Protein AF-A0A7P0TB93-F1 (afdb_monomer)

Organism: Homo sapiens (NCBI:txid9606)

Mean predicted aligned error: 6.97 Å

Secondary structure (DSSP, 8-state):
--S-SEEE-HHHHHHHHHHHHTT-HHHHHHHTTEEEEEEETGGG-GGG-EEEEEE-HHHHHHHHHHHHHTSTTPPP----EEEEEEPPPPTTSTT-PPEEEEEETTS-EEE-S------TT-BT-EEEETTEEEE-SBTTBPPB-HHHHHHHHTTEEEEEEEEEEPPEEEGGGS-GGGSEEEPPPSSPPPSSTT-SS-SS-TTTSPPEEEEE--HHHHHHHHHTGGG-HHHHSS-PPPSSS--HHHHHHHSTT---EEEEEES-TT--EEEEET----S-HHHHHHHHHTSTT-TT--EEE--EEEEEEEEEEESS-----------

Structure (mmCIF, N/CA/C/O backbone):
data_AF-A0A7P0TB93-F1
#
_entry.id   AF-A0A7P0TB93-F1
#
loop_
_atom_site.group_PDB
_atom_site.id
_atom_site.type_symbol
_atom_site.label_atom_id
_atom_site.label_alt_id
_atom_site.label_comp_id
_atom_site.label_asym_id
_atom_site.label_entity_id
_atom_site.label_seq_id
_atom_site.pdbx_PDB_ins_code
_atom_site.Cartn_x
_atom_site.Cartn_y
_atom_site.Cartn_z
_atom_site.occupancy
_atom_site.B_iso_or_equiv
_atom_site.auth_seq_id
_atom_site.auth_comp_id
_atom_site.auth_asym_id
_atom_site.auth_atom_id
_atom_site.pdbx_PDB_model_num
ATOM 1 N N . MET A 1 1 ? -6.676 -0.574 -0.322 1.00 83.31 1 MET A N 1
ATOM 2 C CA . MET A 1 1 ? -5.218 -0.330 -0.214 1.00 83.31 1 MET A CA 1
ATOM 3 C C . MET A 1 1 ? -4.910 1.012 -0.860 1.00 83.31 1 MET A C 1
ATOM 5 O O . MET A 1 1 ? -5.266 1.168 -2.021 1.00 83.31 1 MET A O 1
ATOM 9 N N . SER A 1 2 ? -4.301 1.966 -0.149 1.00 82.00 2 SER A N 1
ATOM 10 C CA . SER A 1 2 ? -4.142 3.353 -0.648 1.00 82.00 2 SER A CA 1
ATOM 11 C C . SER A 1 2 ? -2.749 3.678 -1.201 1.00 82.00 2 SER A C 1
ATOM 13 O O . SER A 1 2 ? -2.592 4.620 -1.972 1.00 82.00 2 SER A O 1
ATOM 15 N N . CYS A 1 3 ? -1.737 2.892 -0.824 1.00 85.50 3 CYS A N 1
ATOM 16 C CA . CYS A 1 3 ? -0.346 3.050 -1.258 1.00 85.50 3 CYS A CA 1
ATOM 17 C C . CYS A 1 3 ? 0.046 1.890 -2.189 1.00 85.50 3 CYS A C 1
ATOM 19 O O . CYS A 1 3 ? -0.681 1.637 -3.145 1.00 85.50 3 CYS A O 1
ATOM 21 N N . ASN A 1 4 ? 1.140 1.170 -1.926 1.00 89.56 4 ASN A N 1
ATOM 22 C CA . ASN A 1 4 ? 1.608 0.058 -2.762 1.00 89.56 4 ASN A CA 1
ATOM 23 C C . ASN A 1 4 ? 0.572 -1.082 -2.850 1.00 89.56 4 ASN A C 1
ATOM 25 O O . ASN A 1 4 ? 0.045 -1.455 -1.797 1.00 89.56 4 ASN A O 1
ATOM 29 N N . PRO A 1 5 ? 0.309 -1.682 -4.028 1.00 93.56 5 PRO A N 1
ATOM 30 C CA . PRO A 1 5 ? -0.588 -2.830 -4.171 1.00 93.56 5 PRO A CA 1
ATOM 31 C C . PRO A 1 5 ? 0.105 -4.134 -3.736 1.00 93.56 5 PRO A C 1
ATOM 33 O O . PRO A 1 5 ? 0.067 -5.133 -4.435 1.00 93.56 5 PRO A O 1
ATOM 36 N N . SER A 1 6 ? 0.778 -4.148 -2.581 1.00 95.69 6 SER A N 1
ATOM 37 C CA . SER A 1 6 ? 1.512 -5.327 -2.115 1.00 95.69 6 SER A CA 1
ATOM 38 C C . SER A 1 6 ? 1.395 -5.531 -0.613 1.00 95.69 6 SER A C 1
ATOM 40 O O . SER A 1 6 ? 1.443 -4.557 0.142 1.00 95.69 6 SER A O 1
ATOM 42 N N . PHE A 1 7 ? 1.434 -6.785 -0.185 1.00 96.31 7 PHE A N 1
ATOM 43 C CA . PHE A 1 7 ? 1.606 -7.183 1.207 1.00 96.31 7 PHE A CA 1
ATOM 44 C C . PHE A 1 7 ? 2.952 -7.878 1.438 1.00 96.31 7 PHE A C 1
ATOM 46 O O . PHE A 1 7 ? 3.614 -8.352 0.511 1.00 96.31 7 PHE A O 1
ATOM 53 N N . GLY A 1 8 ? 3.381 -7.898 2.697 1.00 94.88 8 GLY A N 1
ATOM 54 C CA . GLY A 1 8 ? 4.628 -8.529 3.102 1.00 94.88 8 GLY A CA 1
ATOM 55 C C . GLY A 1 8 ? 5.892 -7.736 2.744 1.00 94.88 8 GLY A C 1
ATOM 56 O O . GLY A 1 8 ? 5.908 -6.503 2.692 1.00 94.88 8 GLY A O 1
ATOM 57 N N . GLY A 1 9 ? 6.992 -8.460 2.572 1.00 93.75 9 GLY A N 1
ATOM 58 C CA . GLY A 1 9 ? 8.366 -7.964 2.549 1.00 93.75 9 GLY A CA 1
ATOM 59 C C . GLY A 1 9 ? 9.187 -8.561 3.695 1.00 93.75 9 GLY A C 1
ATOM 60 O O . GLY A 1 9 ? 8.690 -9.395 4.441 1.00 93.75 9 GLY A O 1
ATOM 61 N N . ILE A 1 10 ? 10.438 -8.119 3.867 1.00 91.69 10 ILE A N 1
ATOM 62 C CA . ILE A 1 10 ? 11.366 -8.708 4.856 1.00 91.69 10 ILE A CA 1
ATOM 63 C C . ILE A 1 10 ? 10.775 -8.732 6.273 1.00 91.69 10 ILE A C 1
ATOM 65 O O . ILE A 1 10 ? 10.567 -9.805 6.819 1.00 91.69 10 ILE A O 1
ATOM 69 N N . GLY A 1 11 ? 10.457 -7.575 6.859 1.00 92.94 11 GLY A N 1
ATOM 70 C CA . GLY A 1 11 ? 9.843 -7.529 8.195 1.00 92.94 11 GLY A CA 1
ATOM 71 C C . GLY A 1 11 ? 8.328 -7.736 8.166 1.00 92.94 11 GLY A C 1
ATOM 72 O O . GLY A 1 11 ? 7.777 -8.490 8.957 1.00 92.94 11 GLY A O 1
ATOM 73 N N . LYS A 1 12 ? 7.645 -7.098 7.208 1.00 93.75 12 LYS A N 1
ATOM 74 C CA . LYS A 1 12 ? 6.178 -7.139 7.106 1.00 93.75 12 LYS A CA 1
ATOM 75 C C . LYS A 1 12 ? 5.633 -8.551 6.874 1.00 93.75 12 LYS A C 1
ATOM 77 O O . LYS A 1 12 ? 4.553 -8.844 7.359 1.00 93.75 12 LYS A O 1
ATOM 82 N N . GLY A 1 13 ? 6.362 -9.409 6.155 1.00 95.31 13 GLY A N 1
ATOM 83 C CA . GLY A 1 13 ? 5.959 -10.799 5.939 1.00 95.31 13 GLY A CA 1
ATOM 84 C C . GLY A 1 13 ? 5.905 -11.595 7.243 1.00 95.31 13 GLY A C 1
ATOM 85 O O . GLY A 1 13 ? 4.955 -12.337 7.447 1.00 95.31 13 GLY A O 1
ATOM 86 N N . HIS A 1 14 ? 6.859 -11.381 8.155 1.00 95.56 14 HIS A N 1
ATOM 87 C CA . HIS A 1 14 ? 6.843 -12.005 9.482 1.00 95.56 14 HIS A CA 1
ATOM 88 C C . HIS A 1 14 ? 5.655 -11.516 10.314 1.00 95.56 14 HIS A C 1
ATOM 90 O O . HIS A 1 14 ? 4.870 -12.335 10.778 1.00 95.56 14 HIS A O 1
ATOM 96 N N . LEU A 1 15 ? 5.454 -10.195 10.397 1.00 96.56 15 LEU A N 1
ATOM 97 C CA . LEU A 1 15 ? 4.325 -9.605 11.131 1.00 96.56 15 LEU A CA 1
ATOM 98 C C . LEU A 1 15 ? 2.971 -10.117 10.632 1.00 96.56 15 LEU A C 1
ATOM 100 O O . LEU A 1 15 ? 2.068 -10.362 11.420 1.00 96.56 15 LEU A O 1
ATOM 104 N N . MET A 1 16 ? 2.817 -10.295 9.320 1.00 96.69 16 MET A N 1
ATOM 105 C CA . MET A 1 16 ? 1.594 -10.870 8.764 1.00 96.69 16 MET A CA 1
ATOM 106 C C . MET A 1 16 ? 1.363 -12.311 9.215 1.00 96.69 16 MET A C 1
ATOM 108 O O . MET A 1 16 ? 0.230 -12.673 9.517 1.00 96.69 16 MET A O 1
ATOM 112 N N . ARG A 1 17 ? 2.419 -13.129 9.283 1.00 95.50 17 ARG A N 1
ATOM 113 C CA . ARG A 1 17 ? 2.311 -14.503 9.788 1.00 95.50 17 ARG A CA 1
ATOM 114 C C . ARG A 1 17 ? 2.019 -14.537 11.284 1.00 95.50 17 ARG A C 1
ATOM 116 O O . ARG A 1 17 ? 1.231 -15.360 11.718 1.00 95.50 17 ARG A O 1
ATOM 123 N N . GLU A 1 18 ? 2.594 -13.631 12.066 1.00 97.56 18 GLU A N 1
ATOM 124 C CA . GLU A 1 18 ? 2.261 -13.497 13.491 1.00 97.56 18 GLU A CA 1
ATOM 125 C C . GLU A 1 18 ? 0.787 -13.121 13.689 1.00 97.56 18 GLU A C 1
ATOM 127 O O . GLU A 1 18 ? 0.101 -13.734 14.500 1.00 97.56 18 GLU A O 1
ATOM 132 N N . VAL A 1 19 ? 0.275 -12.166 12.903 1.00 97.19 19 VAL A N 1
ATOM 133 C CA . VAL A 1 19 ? -1.149 -11.799 12.912 1.00 97.19 19 VAL A CA 1
ATOM 134 C C . VAL A 1 19 ? -2.029 -12.981 12.502 1.00 97.19 19 VAL A C 1
ATOM 136 O O . VAL A 1 19 ? -3.060 -13.201 13.123 1.00 97.19 19 VAL A O 1
ATOM 139 N N . ASP A 1 20 ? -1.624 -13.759 11.499 1.00 97.56 20 ASP A N 1
ATOM 140 C CA . ASP A 1 20 ? -2.342 -14.965 11.066 1.00 97.56 20 ASP A CA 1
ATOM 141 C C . ASP A 1 20 ? -2.369 -16.059 12.140 1.00 97.56 20 ASP A C 1
ATOM 143 O O . ASP A 1 20 ? -3.405 -16.673 12.363 1.00 97.56 20 ASP A O 1
ATOM 147 N N . ALA A 1 21 ? -1.263 -16.257 12.861 1.00 97.56 21 ALA A N 1
ATOM 148 C CA . ALA A 1 21 ? -1.199 -17.195 13.980 1.00 97.56 21 ALA A CA 1
ATOM 149 C C . ALA A 1 21 ? -2.136 -16.802 15.139 1.00 97.56 21 ALA A C 1
ATOM 151 O O . ALA A 1 21 ? -2.534 -17.658 15.924 1.00 97.56 21 ALA A O 1
ATOM 152 N N . LEU A 1 22 ? -2.502 -15.519 15.228 1.00 97.50 22 LEU A N 1
ATOM 153 C CA . LEU A 1 22 ? -3.513 -14.981 16.143 1.00 97.50 22 LEU A CA 1
ATOM 154 C C . LEU A 1 22 ? -4.915 -14.907 15.503 1.00 97.50 22 LEU A C 1
ATOM 156 O O . LEU A 1 22 ? -5.761 -14.154 15.978 1.00 97.50 22 LEU A O 1
ATOM 160 N N . ASP A 1 23 ? -5.148 -15.660 14.422 1.00 95.12 23 ASP A N 1
ATOM 161 C CA . ASP A 1 23 ? -6.399 -15.731 13.649 1.00 95.12 23 ASP A CA 1
ATOM 162 C C . ASP A 1 23 ? -6.818 -14.404 12.977 1.00 95.12 23 ASP A C 1
ATOM 164 O O . ASP A 1 23 ? -7.980 -14.145 12.660 1.00 95.12 23 ASP A O 1
ATOM 168 N N . GLY A 1 24 ? -5.848 -13.529 12.707 1.00 95.75 24 GLY A N 1
ATOM 169 C CA . GLY A 1 24 ? -6.073 -12.291 11.973 1.00 95.75 24 GLY A CA 1
ATOM 170 C C . GLY A 1 24 ? -6.377 -12.514 10.486 1.00 95.75 24 GLY A C 1
ATOM 171 O O . GLY A 1 24 ? -5.920 -13.457 9.847 1.00 95.75 24 GLY A O 1
ATOM 172 N N . LEU A 1 25 ? -7.136 -11.593 9.887 1.00 95.88 25 LEU A N 1
ATOM 173 C CA . LEU A 1 25 ? -7.658 -11.766 8.522 1.00 95.88 25 LEU A CA 1
ATOM 174 C C . LEU A 1 25 ? -6.619 -11.544 7.408 1.00 95.88 25 LEU A C 1
ATOM 176 O O . LEU A 1 25 ? -6.763 -12.078 6.309 1.00 95.88 25 LEU A O 1
ATOM 180 N N . CYS A 1 26 ? -5.594 -10.718 7.639 1.00 95.25 26 CYS A N 1
ATOM 181 C CA . CYS A 1 26 ? -4.809 -10.123 6.549 1.00 95.25 26 CYS A CA 1
ATOM 182 C C . CYS A 1 26 ? -4.094 -11.151 5.655 1.00 95.25 26 CYS A C 1
ATOM 184 O O . CYS A 1 26 ? -4.081 -10.980 4.437 1.00 95.25 26 CYS A O 1
ATOM 186 N N . SER A 1 27 ? -3.542 -12.219 6.231 1.00 97.12 27 SER A N 1
ATOM 187 C CA . SER A 1 27 ? -2.833 -13.271 5.494 1.00 97.12 27 SER A CA 1
ATOM 188 C C . SER A 1 27 ? -3.787 -14.154 4.692 1.00 97.12 27 SER A C 1
ATOM 190 O O . SER A 1 27 ? -3.541 -14.378 3.509 1.00 97.12 27 SER A O 1
ATOM 192 N N . ARG A 1 28 ? -4.927 -14.555 5.274 1.00 95.94 28 ARG A N 1
ATOM 193 C CA . ARG A 1 28 ? -5.978 -15.308 4.564 1.00 95.94 28 ARG A CA 1
ATOM 194 C C . ARG A 1 28 ? -6.504 -14.550 3.347 1.00 95.94 28 ARG A C 1
ATOM 196 O O . ARG A 1 28 ? -6.546 -15.094 2.248 1.00 95.94 28 ARG A O 1
ATOM 203 N N . ILE A 1 29 ? -6.839 -13.270 3.518 1.00 97.00 29 ILE A N 1
ATOM 204 C CA . ILE A 1 29 ? -7.353 -12.442 2.417 1.00 97.00 29 ILE A CA 1
ATOM 205 C C . ILE A 1 29 ? -6.264 -12.159 1.370 1.00 97.00 29 ILE A C 1
ATOM 207 O O . ILE A 1 29 ? -6.547 -12.118 0.170 1.00 97.00 29 ILE A O 1
ATOM 211 N N . CYS A 1 30 ? -5.007 -12.001 1.796 1.00 96.81 30 CYS A N 1
ATOM 212 C CA . CYS A 1 30 ? -3.852 -11.893 0.902 1.00 96.81 30 CYS A CA 1
ATOM 213 C C . CYS A 1 30 ? -3.702 -13.142 0.015 1.00 96.81 30 CYS A C 1
ATOM 215 O O . CYS A 1 30 ? -3.494 -13.017 -1.191 1.00 96.81 30 CYS A O 1
ATOM 217 N N . ASP A 1 31 ? -3.880 -14.338 0.571 1.00 97.12 31 ASP A N 1
ATOM 218 C CA . ASP A 1 31 ? -3.797 -15.602 -0.171 1.00 97.12 31 ASP A CA 1
ATOM 219 C C . ASP A 1 31 ? -4.961 -15.853 -1.131 1.00 97.12 31 ASP A C 1
ATOM 221 O O . ASP A 1 31 ? -4.836 -16.702 -2.008 1.00 97.12 31 ASP A O 1
ATOM 225 N N . GLN A 1 32 ? -6.058 -15.108 -1.000 1.00 96.44 32 GLN A N 1
ATOM 226 C CA . GLN A 1 32 ? -7.203 -15.126 -1.920 1.00 96.44 32 GLN A CA 1
ATOM 227 C C . GLN A 1 32 ? -7.155 -14.005 -2.965 1.00 96.44 32 GLN A C 1
ATOM 229 O O . GLN A 1 32 ? -8.004 -13.956 -3.849 1.00 96.44 32 GLN A O 1
ATOM 234 N N . SER A 1 33 ? -6.221 -13.060 -2.823 1.00 97.38 33 SER A N 1
ATOM 235 C CA . SER A 1 33 ? -6.217 -11.818 -3.607 1.00 97.38 33 SER A CA 1
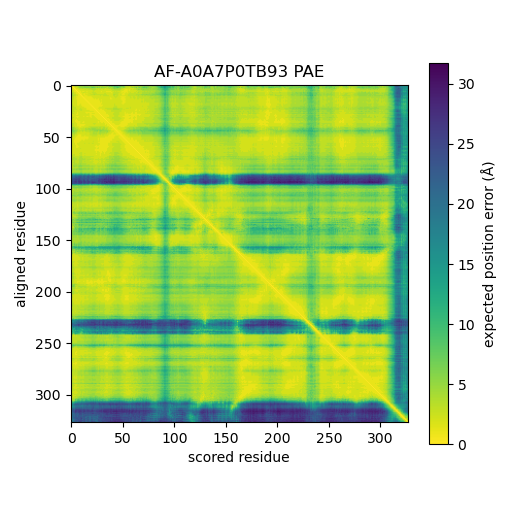ATOM 236 C C . SER A 1 33 ? -4.865 -11.492 -4.242 1.00 97.38 33 SER A C 1
ATOM 238 O O . SER A 1 33 ? -4.725 -10.466 -4.907 1.00 97.38 33 SER A O 1
ATOM 240 N N . GLY A 1 34 ? -3.842 -12.317 -4.011 1.00 97.56 34 GLY A N 1
ATOM 241 C CA . GLY A 1 34 ? -2.502 -12.076 -4.527 1.00 97.56 34 GLY A CA 1
ATOM 242 C C . GLY A 1 34 ? -2.347 -12.478 -5.988 1.00 97.56 34 GLY A C 1
ATOM 243 O O . GLY A 1 34 ? -2.765 -13.548 -6.398 1.00 97.56 34 GLY A O 1
ATOM 244 N N . VAL A 1 35 ? -1.715 -11.623 -6.779 1.00 98.00 35 VAL A N 1
ATOM 245 C CA . VAL A 1 35 ? -1.505 -11.811 -8.223 1.00 98.00 35 VAL A CA 1
ATOM 246 C C . VAL A 1 35 ? -0.046 -12.076 -8.578 1.00 98.00 35 VAL A C 1
ATOM 248 O O . VAL A 1 35 ? 0.261 -12.331 -9.734 1.00 98.00 35 VAL A O 1
ATOM 251 N N . HIS A 1 36 ? 0.866 -12.001 -7.608 1.00 98.31 36 HIS A N 1
ATOM 252 C CA . HIS A 1 36 ? 2.282 -12.339 -7.769 1.00 98.31 36 HIS A CA 1
ATOM 253 C C . HIS A 1 36 ? 2.879 -12.668 -6.405 1.00 98.31 36 HIS A C 1
ATOM 255 O O . HIS A 1 36 ? 2.903 -11.782 -5.553 1.00 98.31 36 HIS A O 1
ATOM 261 N N . TYR A 1 37 ? 3.433 -13.861 -6.201 1.00 98.12 37 TYR A N 1
ATOM 262 C CA . TYR A 1 37 ? 4.053 -14.266 -4.933 1.00 98.12 37 TYR A CA 1
ATOM 263 C C . TYR A 1 37 ? 5.562 -14.458 -5.075 1.00 98.12 37 TYR A C 1
ATOM 265 O O . TYR A 1 37 ? 6.051 -15.021 -6.055 1.00 98.12 37 TYR A O 1
ATOM 273 N N . LYS A 1 38 ? 6.319 -13.998 -4.074 1.00 97.19 38 LYS A N 1
ATOM 274 C CA . LYS A 1 38 ? 7.778 -14.125 -4.050 1.00 97.19 38 LYS A CA 1
ATOM 275 C C . LYS A 1 38 ? 8.325 -14.223 -2.632 1.00 97.19 38 LYS A C 1
ATOM 277 O O . LYS A 1 38 ? 7.951 -13.444 -1.755 1.00 97.19 38 LYS A O 1
ATOM 282 N N . VAL A 1 39 ? 9.305 -15.101 -2.432 1.00 97.12 39 VAL A N 1
ATOM 283 C CA . VAL A 1 39 ? 10.097 -15.150 -1.200 1.00 97.12 39 VAL A CA 1
ATOM 284 C C . VAL A 1 39 ? 11.352 -14.298 -1.364 1.00 97.12 39 VAL A C 1
ATOM 286 O O . VAL A 1 39 ? 12.289 -14.630 -2.095 1.00 97.12 39 VAL A O 1
ATOM 289 N N . LEU A 1 40 ? 11.404 -13.172 -0.660 1.00 96.25 40 LEU A N 1
ATOM 290 C CA . LEU A 1 40 ? 12.601 -12.340 -0.608 1.00 96.25 40 LEU A CA 1
ATOM 291 C C . LEU A 1 40 ? 13.690 -13.024 0.225 1.00 96.25 40 LEU A C 1
ATOM 293 O O . LEU A 1 40 ? 13.395 -13.718 1.193 1.00 96.25 40 LEU A O 1
ATOM 297 N N . ASN A 1 41 ? 14.960 -12.798 -0.131 1.00 96.06 41 ASN A N 1
ATOM 298 C CA . ASN A 1 41 ? 16.122 -13.416 0.524 1.00 96.06 41 ASN A CA 1
ATOM 299 C C . ASN A 1 41 ? 16.105 -14.958 0.538 1.00 96.06 41 ASN A C 1
ATOM 301 O O . ASN A 1 41 ? 16.769 -15.565 1.374 1.00 96.06 41 ASN A O 1
ATOM 305 N N . ARG A 1 42 ? 15.437 -15.603 -0.430 1.00 93.56 42 ARG A N 1
ATOM 306 C CA . ARG A 1 42 ? 15.313 -17.070 -0.507 1.00 93.56 42 ARG A CA 1
ATOM 307 C C . ARG A 1 42 ? 16.645 -17.822 -0.342 1.00 93.56 42 ARG A C 1
ATOM 309 O O . ARG A 1 42 ? 16.709 -18.830 0.349 1.00 93.56 42 ARG A O 1
ATOM 316 N N . ARG A 1 43 ? 17.735 -17.286 -0.906 1.00 94.44 43 ARG A N 1
ATOM 317 C CA . ARG A 1 43 ? 19.089 -17.878 -0.850 1.00 94.44 43 ARG A CA 1
ATOM 318 C C . ARG A 1 43 ? 19.839 -17.681 0.479 1.00 94.44 43 ARG A C 1
ATOM 320 O O . ARG A 1 43 ? 20.922 -18.226 0.624 1.00 94.44 43 ARG A O 1
ATOM 327 N N . LYS A 1 44 ? 19.318 -16.887 1.421 1.00 94.06 44 LYS A N 1
ATOM 328 C CA . LYS A 1 44 ? 20.008 -16.515 2.675 1.00 94.06 44 LYS A CA 1
ATOM 329 C C . LYS A 1 44 ? 19.536 -17.309 3.902 1.00 94.06 44 LYS A C 1
ATOM 331 O O . LYS A 1 44 ? 19.901 -16.973 5.021 1.00 94.06 44 LYS A O 1
ATOM 336 N N . GLY A 1 45 ? 18.746 -18.358 3.677 1.00 93.06 45 GLY A N 1
ATOM 337 C CA . GLY A 1 45 ? 18.216 -19.237 4.717 1.00 93.06 45 GLY A CA 1
ATOM 338 C C . GLY A 1 45 ? 16.852 -18.794 5.278 1.00 93.06 45 GLY A C 1
ATOM 339 O O . GLY A 1 45 ? 16.526 -17.606 5.215 1.00 93.06 45 GLY A O 1
ATOM 340 N N . PRO A 1 46 ? 16.055 -19.732 5.831 1.00 92.06 46 PRO A N 1
ATOM 341 C CA . PRO A 1 46 ? 14.658 -19.491 6.210 1.00 92.06 46 PRO A CA 1
ATOM 342 C C . PRO A 1 46 ? 14.434 -18.377 7.234 1.00 92.06 46 PRO A C 1
ATOM 344 O O . PRO A 1 46 ? 13.441 -17.664 7.148 1.00 92.06 46 PRO A O 1
ATOM 347 N N . ALA A 1 47 ? 15.376 -18.177 8.159 1.00 93.44 47 ALA A N 1
ATOM 348 C CA . ALA A 1 47 ? 15.261 -17.182 9.228 1.00 93.44 47 ALA A CA 1
ATOM 349 C C . ALA A 1 47 ? 15.183 -15.724 8.732 1.00 93.44 47 ALA A C 1
ATOM 351 O O . ALA A 1 47 ? 14.796 -14.836 9.483 1.00 93.44 47 ALA A O 1
ATOM 352 N N . VAL A 1 48 ? 15.573 -15.457 7.482 1.00 94.88 48 VAL A N 1
ATOM 353 C CA . VAL A 1 48 ? 15.554 -14.109 6.886 1.00 94.88 48 VAL A CA 1
ATOM 354 C C . VAL A 1 48 ? 14.651 -14.017 5.657 1.00 94.88 48 VAL A C 1
ATOM 356 O O . VAL A 1 48 ? 14.727 -13.038 4.903 1.00 94.88 48 VAL A O 1
ATOM 359 N N . TRP A 1 49 ? 13.820 -15.036 5.423 1.00 96.00 49 TRP A N 1
ATOM 360 C CA . TRP A 1 49 ? 12.863 -15.046 4.325 1.00 96.00 49 TRP A CA 1
ATOM 361 C C . TRP A 1 49 ? 11.773 -14.005 4.547 1.00 96.00 49 TRP A C 1
ATOM 363 O 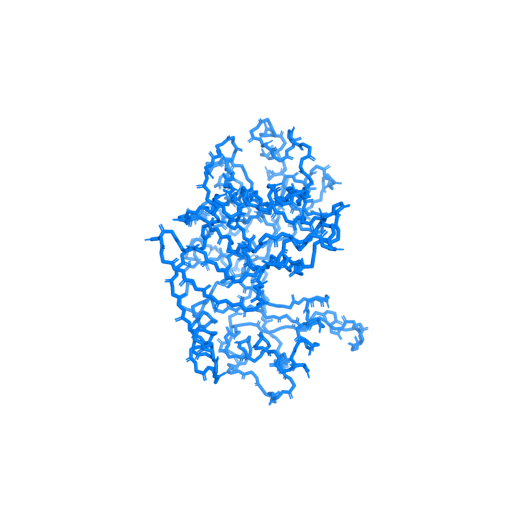O . TRP A 1 49 ? 11.117 -13.976 5.578 1.00 96.00 49 TRP A O 1
ATOM 373 N N . GLY A 1 50 ? 11.548 -13.154 3.550 1.00 96.94 50 GLY A N 1
ATOM 374 C CA . GLY A 1 50 ? 10.437 -12.206 3.566 1.00 96.94 50 GLY A CA 1
ATOM 375 C C . GLY A 1 50 ? 9.379 -12.612 2.561 1.00 96.94 50 GLY A C 1
ATOM 376 O O . GLY A 1 50 ? 9.581 -12.372 1.371 1.00 96.94 50 GLY A O 1
ATOM 377 N N . LEU A 1 51 ? 8.262 -13.186 3.012 1.00 97.38 51 LEU A N 1
ATOM 378 C CA . LEU A 1 51 ? 7.118 -13.434 2.131 1.00 97.38 51 LEU A CA 1
ATOM 379 C C . LEU A 1 51 ? 6.582 -12.104 1.610 1.00 97.38 51 LEU A C 1
ATOM 381 O O . LEU A 1 51 ? 6.398 -11.161 2.383 1.00 97.38 51 LEU A O 1
ATOM 385 N N . ARG A 1 52 ? 6.359 -12.010 0.300 1.00 97.81 52 ARG A N 1
ATOM 386 C CA . ARG A 1 52 ? 5.814 -10.826 -0.359 1.00 97.81 52 ARG A CA 1
ATOM 387 C C . ARG A 1 52 ? 4.831 -11.243 -1.447 1.00 97.81 52 ARG A C 1
ATOM 389 O O . ARG A 1 52 ? 5.152 -12.127 -2.238 1.00 97.81 52 ARG A O 1
ATOM 396 N N . ALA A 1 53 ? 3.705 -10.541 -1.539 1.00 97.88 53 ALA A N 1
ATOM 397 C CA . ALA A 1 53 ? 2.799 -10.664 -2.673 1.00 97.88 53 ALA A CA 1
ATOM 398 C C . ALA A 1 53 ? 2.373 -9.306 -3.233 1.00 97.88 53 ALA A C 1
ATOM 400 O O . ALA A 1 53 ? 2.180 -8.360 -2.468 1.00 97.88 53 ALA A O 1
ATOM 401 N N . GLN A 1 54 ? 2.216 -9.221 -4.556 1.00 98.19 54 GLN A N 1
ATOM 402 C CA . GLN A 1 54 ? 1.363 -8.204 -5.179 1.00 98.19 54 GLN A CA 1
ATOM 403 C C . GLN A 1 54 ? -0.080 -8.626 -5.047 1.00 98.19 54 GLN A C 1
ATOM 405 O O . GLN A 1 54 ? -0.378 -9.804 -5.210 1.00 98.19 54 GLN A O 1
ATOM 410 N N . ILE A 1 55 ? -0.953 -7.670 -4.786 1.00 98.00 55 ILE A N 1
ATOM 411 C CA . ILE A 1 55 ? -2.354 -7.879 -4.469 1.00 98.00 55 ILE A CA 1
ATOM 412 C C . ILE A 1 55 ? -3.218 -7.136 -5.471 1.00 98.00 55 ILE A C 1
ATOM 414 O O . ILE A 1 55 ? -3.017 -5.945 -5.710 1.00 98.00 55 ILE A O 1
ATOM 418 N N . ASP A 1 56 ? -4.232 -7.826 -5.981 1.00 98.00 56 ASP A N 1
ATOM 419 C CA . ASP A 1 56 ? -5.326 -7.179 -6.684 1.00 98.00 56 ASP A CA 1
ATOM 420 C C . ASP A 1 56 ? -6.148 -6.344 -5.696 1.00 98.00 56 ASP A C 1
ATOM 422 O O . ASP A 1 56 ? -6.766 -6.861 -4.757 1.00 98.00 56 ASP A O 1
ATOM 426 N N . ARG A 1 57 ? -6.148 -5.020 -5.890 1.00 95.75 57 ARG A N 1
ATOM 427 C CA . ARG A 1 57 ? -6.821 -4.093 -4.969 1.00 95.75 57 ARG A CA 1
ATOM 428 C C . ARG A 1 57 ? -8.324 -4.343 -4.873 1.00 95.75 57 ARG A C 1
ATOM 430 O O . ARG A 1 57 ? -8.891 -4.140 -3.795 1.00 95.75 57 ARG A O 1
ATOM 437 N N . LYS A 1 58 ? -8.967 -4.707 -5.986 1.00 96.62 58 LYS A N 1
ATOM 438 C CA . LYS A 1 58 ? -10.414 -4.922 -6.064 1.00 96.62 58 LYS A CA 1
ATOM 439 C C . LYS A 1 58 ? -10.766 -6.219 -5.353 1.00 96.62 58 LYS A C 1
ATOM 441 O O . LYS A 1 58 ? -11.621 -6.192 -4.469 1.00 96.62 58 LYS A O 1
ATOM 446 N N . LEU A 1 59 ? -10.049 -7.295 -5.663 1.00 97.06 59 LEU A N 1
ATOM 447 C CA . LEU A 1 59 ? -10.259 -8.603 -5.053 1.00 97.06 59 LEU A CA 1
ATOM 448 C C . LEU A 1 59 ? -10.011 -8.558 -3.541 1.00 97.06 59 LEU A C 1
ATOM 450 O O . LEU A 1 59 ? -10.856 -8.995 -2.765 1.00 97.06 59 LEU A O 1
ATOM 454 N N . TYR A 1 60 ? -8.931 -7.901 -3.101 1.00 97.62 60 TYR A N 1
ATOM 455 C CA . TYR A 1 60 ? -8.649 -7.731 -1.673 1.00 97.62 60 TYR A CA 1
ATOM 456 C C . TYR A 1 60 ? -9.740 -6.942 -0.955 1.00 97.62 60 TYR A C 1
ATOM 458 O O . TYR A 1 60 ? -10.161 -7.323 0.135 1.00 97.62 60 TYR A O 1
ATOM 466 N N . LYS A 1 61 ? -10.216 -5.837 -1.551 1.00 96.50 61 LYS A N 1
ATOM 467 C CA . LYS A 1 61 ? -11.317 -5.050 -0.981 1.00 96.50 61 LYS A CA 1
ATOM 468 C C . LYS A 1 61 ? -12.574 -5.911 -0.844 1.00 96.50 61 LYS A C 1
ATOM 470 O O . LYS A 1 61 ? -13.167 -5.923 0.228 1.00 96.50 61 LYS A O 1
ATOM 475 N N . GLN A 1 62 ? -12.953 -6.625 -1.901 1.00 97.50 62 GLN A N 1
ATOM 476 C CA . GLN A 1 62 ? -14.150 -7.466 -1.925 1.00 97.50 62 GLN A CA 1
ATOM 477 C C . GLN A 1 62 ? -14.079 -8.590 -0.887 1.00 97.50 62 GLN A C 1
ATOM 479 O O . GLN A 1 62 ? -15.003 -8.732 -0.090 1.00 97.50 62 GLN A O 1
ATOM 484 N N . ASN A 1 63 ? -12.973 -9.335 -0.846 1.00 97.50 63 ASN A N 1
ATOM 485 C CA . ASN A 1 63 ? -12.785 -10.442 0.090 1.00 97.50 63 ASN A CA 1
ATOM 486 C C . ASN A 1 63 ? -12.725 -9.954 1.545 1.00 97.50 63 ASN A C 1
ATOM 488 O O . ASN A 1 63 ? -13.394 -10.519 2.403 1.00 97.50 63 ASN A O 1
ATOM 492 N N . MET A 1 64 ? -12.013 -8.854 1.821 1.00 97.50 64 MET A N 1
ATOM 493 C CA . MET A 1 64 ? -11.974 -8.263 3.163 1.00 97.50 64 MET A CA 1
ATOM 494 C C . MET A 1 64 ? -13.359 -7.781 3.615 1.00 97.50 64 MET A C 1
ATOM 496 O O . MET A 1 64 ? -13.761 -8.043 4.742 1.00 97.50 64 MET A O 1
ATOM 500 N N . GLN A 1 65 ? -14.107 -7.090 2.746 1.00 97.50 65 GLN A N 1
ATOM 501 C CA . GLN A 1 65 ? -15.463 -6.636 3.073 1.00 97.50 65 GLN A CA 1
ATOM 502 C C . GLN A 1 65 ? -16.406 -7.814 3.311 1.00 97.50 65 GLN A C 1
ATOM 504 O O . GLN A 1 65 ? -17.180 -7.780 4.262 1.00 97.50 65 GLN A O 1
ATOM 509 N N . LYS A 1 66 ? -16.321 -8.860 2.484 1.00 97.75 66 LYS A N 1
ATOM 510 C CA . LYS A 1 66 ? -17.101 -10.084 2.668 1.00 97.75 66 LYS A CA 1
ATOM 511 C C . LYS A 1 66 ? -16.820 -10.718 4.031 1.00 97.75 66 LYS A C 1
ATOM 513 O O . LYS A 1 66 ? -17.767 -11.074 4.719 1.00 97.75 66 LYS A O 1
ATOM 518 N N . GLU A 1 67 ? -15.557 -10.837 4.424 1.00 96.94 67 GLU A N 1
ATOM 519 C CA . GLU A 1 67 ? -15.177 -11.438 5.707 1.00 96.94 67 GLU A CA 1
ATOM 520 C C . GLU A 1 67 ? -15.687 -10.613 6.897 1.00 96.94 67 GLU A C 1
ATOM 522 O O . GLU A 1 67 ? -16.341 -11.136 7.797 1.00 96.94 67 GLU A O 1
ATOM 527 N N . ILE A 1 68 ? -15.477 -9.293 6.856 1.00 97.06 68 ILE A N 1
ATOM 528 C CA . ILE A 1 68 ? -15.939 -8.363 7.894 1.00 97.06 68 ILE A CA 1
ATOM 529 C C . ILE A 1 68 ? -17.466 -8.423 8.045 1.00 97.06 68 ILE A C 1
ATOM 531 O O . ILE A 1 68 ? -17.967 -8.564 9.154 1.00 97.06 68 ILE A O 1
ATOM 535 N N . LEU A 1 69 ? -18.218 -8.348 6.943 1.00 97.44 69 LEU A N 1
ATOM 536 C CA . LEU A 1 69 ? -19.686 -8.326 6.983 1.00 97.44 69 LEU A CA 1
ATOM 537 C C . LEU A 1 69 ? -20.307 -9.648 7.460 1.00 97.44 69 LEU A C 1
ATOM 539 O O . LEU A 1 69 ? -21.454 -9.646 7.892 1.00 97.44 69 LEU A O 1
ATOM 543 N N . ASN A 1 70 ? -19.570 -10.759 7.380 1.00 97.06 70 ASN A N 1
ATOM 544 C CA . ASN A 1 70 ? -20.018 -12.070 7.854 1.00 97.06 70 ASN A CA 1
ATOM 545 C C . ASN A 1 70 ? -19.416 -12.451 9.219 1.00 97.06 70 ASN A C 1
ATOM 547 O O . ASN A 1 70 ? -19.645 -13.564 9.692 1.00 97.06 70 ASN A O 1
ATOM 551 N N . THR A 1 71 ? -18.651 -11.560 9.860 1.00 97.31 71 THR A N 1
ATOM 552 C CA . THR A 1 71 ? -18.038 -11.838 11.162 1.00 97.31 71 THR A CA 1
ATOM 553 C C . THR A 1 71 ? -19.115 -11.858 12.259 1.00 97.31 71 THR A C 1
ATOM 555 O O . THR A 1 71 ? -19.817 -10.859 12.439 1.00 97.31 71 THR A O 1
ATOM 558 N N . PRO A 1 72 ? -19.265 -12.956 13.027 1.00 97.00 72 PRO A N 1
ATOM 559 C CA . PRO A 1 72 ? -20.249 -13.025 14.103 1.00 97.00 72 PRO A CA 1
ATOM 560 C C . PRO A 1 72 ? -20.051 -11.917 15.142 1.00 97.00 72 PRO A C 1
ATOM 562 O O . PRO A 1 72 ? -18.922 -11.578 15.486 1.00 97.00 72 PRO A O 1
ATOM 565 N N . LEU A 1 73 ? -21.157 -11.387 15.677 1.00 97.19 73 LEU A N 1
ATOM 566 C CA . LEU A 1 73 ? -21.176 -10.313 16.687 1.00 97.19 73 LEU A CA 1
ATOM 567 C C . LEU A 1 73 ? -20.601 -8.962 16.217 1.00 97.19 73 LEU A C 1
ATOM 569 O O . LEU A 1 73 ? -20.507 -8.035 17.020 1.00 97.19 73 LEU A O 1
ATOM 573 N N . LEU A 1 74 ? -20.262 -8.812 14.933 1.00 97.38 74 LEU A N 1
ATOM 574 C CA . LEU A 1 74 ? -19.820 -7.546 14.360 1.00 97.38 74 LEU A CA 1
ATOM 575 C C . LEU A 1 74 ? -20.971 -6.864 13.618 1.00 97.38 74 LEU A C 1
ATOM 577 O O . LEU A 1 74 ? -21.513 -7.397 12.656 1.00 97.38 74 LEU A O 1
ATOM 581 N N . THR A 1 75 ? -21.319 -5.651 14.045 1.00 96.81 75 THR A N 1
ATOM 582 C CA . THR A 1 75 ? -22.222 -4.773 13.290 1.00 96.81 75 THR A CA 1
ATOM 583 C C . THR A 1 75 ? -21.395 -3.726 12.561 1.00 96.81 75 THR A C 1
ATOM 585 O O . THR A 1 75 ? -20.582 -3.036 13.174 1.00 96.81 75 THR A O 1
ATOM 588 N N . VAL A 1 76 ? -21.599 -3.605 11.251 1.00 96.44 76 VAL A N 1
ATOM 589 C CA . VAL A 1 76 ? -20.934 -2.594 10.425 1.00 96.44 76 VAL A CA 1
ATOM 590 C C . VAL A 1 76 ? -21.913 -1.463 10.155 1.00 96.44 76 VAL A C 1
ATOM 592 O O . VAL A 1 76 ? -22.966 -1.681 9.561 1.00 96.44 76 VAL A O 1
ATOM 595 N N . GLN A 1 77 ? -21.541 -0.255 10.566 1.00 94.62 77 GLN A N 1
ATOM 596 C CA . GLN A 1 77 ? -22.295 0.964 10.305 1.00 94.62 77 GLN A CA 1
ATOM 597 C C . GLN A 1 77 ? -21.414 1.943 9.533 1.00 94.62 77 GLN A C 1
ATOM 599 O O . GLN A 1 77 ? -20.297 2.254 9.947 1.00 94.62 77 GLN A O 1
ATOM 604 N N . GLU A 1 78 ? -21.915 2.419 8.397 1.00 94.25 78 GLU A N 1
ATOM 605 C CA . GLU A 1 78 ? -21.277 3.498 7.654 1.00 94.25 78 GLU A CA 1
ATOM 606 C C . GLU A 1 78 ? -21.632 4.837 8.306 1.00 94.25 78 GLU A C 1
ATOM 608 O O . GLU A 1 78 ? -22.803 5.177 8.455 1.00 94.25 78 GLU A O 1
ATOM 613 N N . GLY A 1 79 ? -20.615 5.587 8.724 1.00 91.75 79 GLY A N 1
ATOM 614 C CA . GLY A 1 79 ? -20.787 6.892 9.349 1.00 91.75 79 GLY A CA 1
ATOM 615 C C . GLY A 1 79 ? -19.445 7.521 9.705 1.00 91.75 79 GLY A C 1
ATOM 616 O O . GLY A 1 79 ? -18.513 6.834 10.129 1.00 91.75 79 GLY A O 1
ATOM 617 N N . ALA A 1 80 ? -19.329 8.835 9.519 1.00 92.44 80 ALA A N 1
ATOM 618 C CA . ALA A 1 80 ? -18.151 9.577 9.949 1.00 92.44 80 ALA 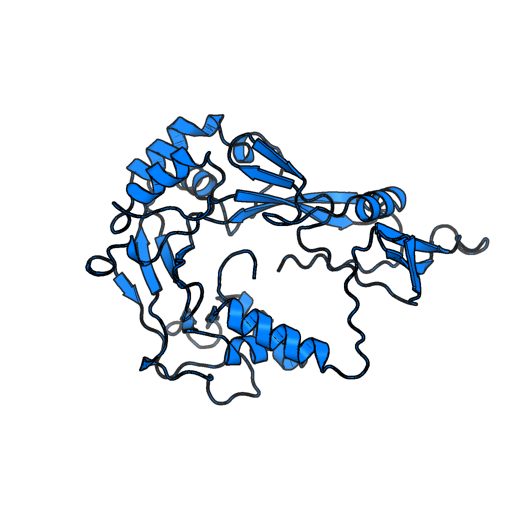A CA 1
ATOM 619 C C . ALA A 1 80 ? -18.286 9.933 11.433 1.00 92.44 80 ALA A C 1
ATOM 621 O O . ALA A 1 80 ? -19.244 10.597 11.820 1.00 92.44 80 ALA A O 1
ATOM 622 N N . VAL A 1 81 ? -17.327 9.498 12.253 1.00 94.19 81 VAL A N 1
ATOM 623 C CA . VAL A 1 81 ? -17.245 9.879 13.669 1.00 94.19 81 VAL A CA 1
ATOM 624 C C . VAL A 1 81 ? -16.679 11.292 13.779 1.00 94.19 81 VAL A C 1
ATOM 626 O O . VAL A 1 81 ? -15.554 11.547 13.334 1.00 94.19 81 VAL A O 1
ATOM 629 N N . GLU A 1 82 ? -17.448 12.184 14.400 1.00 93.00 82 GLU A N 1
ATOM 630 C CA . GLU A 1 82 ? -17.097 13.593 14.583 1.00 93.00 82 GLU A CA 1
ATOM 631 C C . GLU A 1 82 ? -16.747 13.925 16.041 1.00 93.00 82 GLU A C 1
ATOM 633 O O . GLU A 1 82 ? -15.966 14.844 16.264 1.00 93.00 82 GLU A O 1
ATOM 638 N N . ASP A 1 83 ? -17.234 13.165 17.031 1.00 94.62 83 ASP A N 1
ATOM 639 C CA . ASP A 1 83 ? -16.897 13.388 18.446 1.00 94.62 83 ASP A CA 1
ATOM 640 C C . ASP A 1 83 ? -16.912 12.094 19.290 1.00 94.62 83 ASP A C 1
ATOM 642 O O . ASP A 1 83 ? -17.386 11.042 18.852 1.00 94.62 83 ASP A O 1
ATOM 646 N N . LEU A 1 84 ? -16.386 12.172 20.515 1.00 94.25 84 LEU A N 1
ATOM 647 C CA . LEU A 1 84 ? -16.474 11.140 21.546 1.00 94.25 84 LEU A CA 1
ATOM 648 C C . LEU A 1 84 ? -17.503 11.541 22.602 1.00 94.25 84 LEU A C 1
ATOM 650 O O . LEU A 1 84 ? -17.529 12.682 23.056 1.00 94.25 84 LEU A O 1
ATOM 654 N N . ILE A 1 85 ? -18.292 10.574 23.065 1.00 93.94 85 ILE A N 1
ATOM 655 C CA . ILE A 1 85 ? -19.134 10.761 24.246 1.00 93.94 85 ILE A CA 1
ATOM 656 C C . ILE A 1 85 ? -18.270 10.462 25.466 1.00 93.94 85 ILE A C 1
ATOM 658 O O . ILE A 1 85 ? -17.689 9.379 25.578 1.00 93.94 85 ILE A O 1
ATOM 662 N N . LEU A 1 86 ? -18.157 11.437 26.362 1.00 90.69 86 LEU A N 1
ATOM 663 C CA . LEU A 1 86 ? -17.294 11.376 27.534 1.00 90.69 86 LEU A CA 1
ATOM 664 C C . LEU A 1 86 ? -18.120 11.636 28.790 1.00 90.69 86 LEU A C 1
ATOM 666 O O . LEU A 1 86 ? -18.921 12.568 28.820 1.00 90.69 86 LEU A O 1
ATOM 670 N N . THR A 1 87 ? -17.917 10.834 29.829 1.00 83.31 87 THR A N 1
ATOM 671 C CA . THR A 1 87 ? -18.483 11.108 31.151 1.00 83.31 87 THR A CA 1
ATOM 672 C C . THR A 1 87 ? -17.603 12.096 31.902 1.00 83.31 87 THR A C 1
ATOM 674 O O . THR A 1 87 ? -16.380 12.126 31.714 1.00 83.31 87 THR A O 1
ATOM 677 N N . GLU A 1 88 ? -18.220 12.874 32.789 1.00 72.25 88 GLU A N 1
ATOM 678 C CA . GLU A 1 88 ? -17.474 13.742 33.694 1.00 72.25 88 GLU A CA 1
ATOM 679 C C . GLU A 1 88 ? -16.550 12.913 34.609 1.00 72.25 88 GLU A C 1
ATOM 681 O O . GLU A 1 88 ? -16.879 11.766 34.937 1.00 72.25 88 GLU A O 1
ATOM 686 N N . PRO A 1 89 ? -15.372 13.446 34.985 1.00 69.38 89 PRO A N 1
ATOM 687 C CA . PRO A 1 89 ? -14.484 12.792 35.940 1.00 69.38 89 PRO A CA 1
ATOM 688 C C . PRO A 1 89 ? -15.188 12.621 37.288 1.00 69.38 89 PRO A C 1
ATOM 690 O O . PRO A 1 89 ? -15.849 13.547 37.758 1.00 69.38 89 PRO A O 1
ATOM 693 N N . GLU A 1 90 ? -15.019 11.471 37.941 1.00 64.81 90 GLU A N 1
ATOM 694 C CA . GLU A 1 90 ? -15.570 11.298 39.285 1.00 64.81 90 GLU A CA 1
ATOM 695 C C . GLU A 1 90 ? -14.913 12.273 40.281 1.00 64.81 90 GLU A C 1
ATOM 697 O O . GLU A 1 90 ? -13.692 12.462 40.227 1.00 64.81 90 GLU A O 1
ATOM 702 N N . PRO A 1 91 ? -15.677 12.843 41.236 1.00 61.50 91 PRO A N 1
ATOM 703 C CA . PRO A 1 91 ? -15.145 13.754 42.255 1.00 61.50 91 PRO A CA 1
ATOM 704 C C . PRO A 1 91 ? -13.988 13.158 43.071 1.00 61.50 91 PRO A C 1
ATOM 706 O O . PRO A 1 91 ? -13.104 13.886 43.520 1.00 61.50 91 PRO A O 1
ATOM 709 N N . GLU A 1 92 ? -13.982 11.833 43.240 1.00 64.69 92 GLU A N 1
ATOM 710 C CA . GLU A 1 92 ? -12.985 11.085 44.013 1.00 64.69 92 GLU A CA 1
ATOM 711 C C . GLU A 1 92 ? -11.770 10.642 43.172 1.00 64.69 92 GLU A C 1
ATOM 713 O O . GLU A 1 92 ? -10.707 10.348 43.720 1.00 64.69 92 GLU A O 1
ATOM 718 N N . HIS A 1 93 ? -11.881 10.667 41.837 1.00 56.34 93 HIS A N 1
ATOM 719 C CA . HIS A 1 93 ? -10.823 10.291 40.897 1.00 56.34 93 HIS A CA 1
ATOM 720 C C . HIS A 1 93 ? -10.457 11.473 39.996 1.00 56.34 93 HIS A C 1
ATOM 722 O O . HIS A 1 93 ? -10.925 11.614 38.863 1.00 56.34 93 HIS A O 1
ATOM 728 N N . THR A 1 94 ? -9.554 12.320 40.488 1.00 53.97 94 THR A N 1
ATOM 729 C CA . THR A 1 94 ? -9.048 13.465 39.729 1.00 53.97 94 THR A CA 1
ATOM 730 C C . THR A 1 94 ? -8.397 13.021 38.407 1.00 53.97 94 THR A C 1
ATOM 732 O O . THR A 1 94 ? -7.340 12.393 38.373 1.00 53.97 94 THR A O 1
ATOM 735 N N . GLY A 1 95 ? -9.029 13.387 37.285 1.00 56.84 95 GLY A N 1
ATOM 736 C CA . GLY A 1 95 ? -8.345 13.536 35.996 1.00 56.84 95 GLY A CA 1
ATOM 737 C C . GLY A 1 95 ? -8.591 12.490 34.907 1.00 56.84 95 GLY A C 1
ATOM 738 O O . GLY A 1 95 ? -7.773 12.423 33.989 1.00 56.84 95 GLY A O 1
ATOM 739 N N . LYS A 1 96 ? -9.669 11.692 34.944 1.00 67.25 96 LYS A N 1
ATOM 740 C CA . LYS A 1 96 ? -9.987 10.773 33.831 1.00 67.25 96 LYS A CA 1
ATOM 741 C C . LYS A 1 96 ? -11.455 10.847 33.417 1.00 67.25 96 LYS A C 1
ATOM 743 O O . LYS A 1 96 ? -12.321 10.361 34.133 1.00 67.25 96 LYS A O 1
ATOM 748 N N . CYS A 1 97 ? -11.724 11.403 32.237 1.00 75.94 97 CYS A N 1
ATOM 749 C CA . CYS A 1 97 ? -13.012 11.211 31.570 1.00 75.94 97 CYS A CA 1
ATOM 750 C C . CYS A 1 97 ? -13.089 9.768 31.050 1.00 75.94 97 CYS A C 1
ATOM 752 O O . CYS A 1 97 ? -12.115 9.268 30.476 1.00 75.94 97 CYS A O 1
ATOM 754 N N . ARG A 1 98 ? -14.235 9.102 31.218 1.00 85.44 98 ARG A N 1
ATOM 755 C CA . ARG A 1 98 ? -14.480 7.773 30.638 1.00 85.44 98 ARG A CA 1
ATOM 756 C C . ARG A 1 98 ? -15.203 7.936 29.305 1.00 85.44 98 ARG A C 1
ATOM 758 O O . ARG A 1 98 ? -16.135 8.726 29.206 1.00 85.44 98 ARG A O 1
ATOM 765 N N . VAL A 1 99 ? -14.793 7.184 28.285 1.00 90.75 99 VAL A N 1
ATOM 766 C CA . VAL A 1 99 ? -15.537 7.122 27.019 1.00 90.75 99 VAL A CA 1
ATOM 767 C C . VAL A 1 99 ? -16.795 6.272 27.191 1.00 90.75 99 VAL A C 1
ATOM 769 O O . VAL A 1 99 ? -16.747 5.210 27.808 1.00 90.75 99 VAL A O 1
ATOM 772 N N . SER A 1 100 ? -17.915 6.745 26.656 1.00 92.75 100 SER A N 1
ATOM 773 C CA . SER A 1 100 ? -19.200 6.036 26.659 1.00 92.75 100 SER A CA 1
ATOM 774 C C . SER A 1 100 ? -19.798 5.865 25.261 1.00 92.75 100 SER A C 1
ATOM 776 O O . SER A 1 100 ? -20.882 5.299 25.117 1.00 92.75 100 SER A O 1
ATOM 778 N N . GLY A 1 101 ? -19.101 6.317 24.216 1.00 95.19 101 GLY A N 1
ATOM 779 C CA . GLY A 1 101 ? -19.527 6.149 22.832 1.00 95.19 101 GLY A CA 1
ATOM 780 C C . GLY A 1 101 ? -18.904 7.158 21.877 1.00 95.19 101 GLY A C 1
ATOM 781 O O . GLY A 1 101 ? -17.908 7.815 22.193 1.00 95.19 101 GLY A O 1
ATOM 782 N N . VAL A 1 102 ? -19.521 7.285 20.707 1.00 97.12 102 VAL A N 1
ATOM 783 C CA . VAL A 1 102 ? -19.144 8.219 19.642 1.00 97.12 102 VAL A CA 1
ATOM 784 C C . VAL A 1 102 ? -20.361 8.985 19.127 1.00 97.12 102 VAL A C 1
ATOM 786 O O . VAL A 1 102 ? -21.488 8.488 19.183 1.00 97.12 102 VAL A O 1
ATOM 789 N N . VAL A 1 103 ? -20.118 10.187 18.610 1.00 96.50 103 VAL A N 1
ATOM 790 C CA . VAL A 1 103 ? -21.105 11.011 17.902 1.00 96.50 103 VAL A CA 1
ATOM 791 C C . VAL A 1 103 ? -20.746 11.019 16.421 1.00 96.50 103 VAL A C 1
ATOM 793 O O . VAL A 1 103 ? -19.589 11.260 16.057 1.00 96.50 103 VAL A O 1
ATOM 796 N N . LEU A 1 104 ? -21.723 10.731 15.568 1.00 95.50 104 LEU A N 1
ATOM 797 C CA . LEU A 1 104 ? -21.567 10.764 14.120 1.00 95.50 104 LEU A CA 1
ATOM 798 C C . LEU A 1 104 ? -21.834 12.169 13.566 1.00 95.50 104 LEU A C 1
ATOM 800 O O . LEU A 1 104 ? -22.444 13.015 14.217 1.00 95.50 104 LEU A O 1
ATOM 804 N N . VAL A 1 105 ? -21.389 12.416 12.335 1.00 92.69 105 VAL A N 1
ATOM 805 C CA . VAL A 1 105 ? -21.551 13.710 11.649 1.00 92.69 105 VAL A CA 1
ATOM 806 C C . VAL A 1 105 ? -23.017 14.117 11.443 1.00 92.69 105 VAL A C 1
ATOM 808 O O . VAL A 1 105 ? -23.316 15.304 11.356 1.00 92.69 105 VAL A O 1
ATOM 811 N N . ASP A 1 106 ? -23.938 13.152 11.388 1.00 93.94 106 ASP A N 1
ATOM 812 C CA . ASP A 1 106 ? -25.384 13.392 11.291 1.00 93.94 106 ASP A CA 1
ATOM 813 C C . ASP A 1 106 ? -26.043 13.706 12.650 1.00 93.94 106 ASP A C 1
ATOM 815 O O . ASP A 1 106 ? -27.251 13.929 12.718 1.00 93.94 106 ASP A O 1
ATOM 819 N N . GLY A 1 107 ? -25.255 13.738 13.730 1.00 94.38 107 GLY A N 1
ATOM 820 C CA . GLY A 1 107 ? -25.705 13.983 15.098 1.00 94.38 107 GLY A CA 1
ATOM 821 C C . GLY A 1 107 ? -26.189 12.736 15.840 1.00 94.38 107 GLY A C 1
ATOM 822 O O . GLY A 1 107 ? -26.495 12.829 17.029 1.00 94.38 107 GLY A O 1
ATOM 823 N N . SER A 1 108 ? -26.250 11.572 15.185 1.00 96.56 108 SER A N 1
ATOM 824 C CA . SER A 1 108 ? -26.600 10.316 15.852 1.00 96.56 108 SER A CA 1
ATOM 825 C C . SER A 1 108 ? -25.484 9.840 16.789 1.00 96.56 108 SER A C 1
ATOM 827 O O . SER A 1 108 ? -24.308 10.182 16.633 1.00 96.56 108 SER A O 1
ATOM 829 N N . THR A 1 109 ? -25.855 9.049 17.796 1.00 97.12 109 THR A N 1
ATOM 830 C CA . THR A 1 109 ? -24.931 8.533 18.811 1.00 97.12 109 THR A CA 1
ATOM 831 C C . THR A 1 109 ? -24.855 7.014 18.773 1.00 97.12 109 THR A C 1
ATOM 833 O O . THR A 1 109 ? -25.855 6.323 18.580 1.00 97.12 109 THR A O 1
ATOM 836 N N . VAL A 1 110 ? -23.652 6.484 18.996 1.00 96.75 110 VAL A N 1
ATOM 837 C CA . VAL A 1 110 ? -23.412 5.047 19.162 1.00 96.75 110 VAL A CA 1
ATOM 838 C C . VAL A 1 110 ? -22.702 4.837 20.492 1.00 96.75 110 VAL A C 1
ATOM 840 O O . VAL A 1 110 ? -21.570 5.286 20.677 1.00 96.75 110 VAL A O 1
ATOM 843 N N . TYR A 1 111 ? -23.375 4.173 21.430 1.00 96.25 111 TYR A N 1
ATOM 844 C CA . TYR A 1 111 ? -22.844 3.921 22.768 1.00 96.25 111 TYR A CA 1
ATOM 845 C C . TYR A 1 111 ? -21.926 2.700 22.785 1.00 96.25 111 TYR A C 1
ATOM 847 O O . TYR A 1 111 ? -22.211 1.684 22.154 1.00 96.25 111 TYR A O 1
ATOM 855 N N . ALA A 1 112 ? -20.827 2.802 23.527 1.00 94.44 112 ALA A N 1
ATOM 856 C CA . ALA A 1 112 ? -19.865 1.722 23.696 1.00 94.44 112 ALA A CA 1
ATOM 857 C C . ALA A 1 112 ? -19.081 1.892 25.001 1.00 94.44 112 ALA A C 1
ATOM 859 O O . ALA A 1 112 ? -18.746 3.005 25.402 1.00 94.44 112 ALA A O 1
ATOM 860 N N . GLU A 1 113 ? -18.718 0.779 25.635 1.00 91.44 113 GLU A N 1
ATOM 861 C CA . GLU A 1 113 ? -17.860 0.790 26.829 1.00 91.44 113 GLU A CA 1
ATOM 862 C C . GLU A 1 113 ? -16.383 1.033 26.497 1.00 91.44 113 GLU A C 1
ATOM 864 O O . GLU A 1 113 ? -15.578 1.346 27.374 1.00 91.44 113 GLU A O 1
ATOM 869 N N . SER A 1 114 ? -16.002 0.837 25.235 1.00 92.31 114 SER A N 1
ATOM 870 C CA . SER A 1 114 ? -14.641 0.988 24.733 1.00 92.31 114 SER A CA 1
ATOM 871 C C . SER A 1 114 ? -14.666 1.415 23.271 1.00 92.31 114 SER A C 1
ATOM 873 O O . SER A 1 114 ? -15.485 0.938 22.489 1.00 92.31 114 SER A O 1
ATOM 875 N N . VAL A 1 115 ? -13.743 2.303 22.896 1.00 93.94 115 VAL A N 1
ATOM 876 C CA . VAL A 1 115 ? -13.619 2.837 21.534 1.00 93.94 115 VAL A CA 1
ATOM 877 C C . VAL A 1 115 ? -12.185 2.647 21.048 1.00 93.94 115 VAL A C 1
ATOM 879 O O . VAL A 1 115 ? -11.240 3.113 21.685 1.00 93.94 115 VAL A O 1
ATOM 882 N N . ILE A 1 116 ? -12.021 1.987 19.899 1.00 93.94 116 ILE A N 1
ATOM 883 C CA . ILE A 1 116 ? -10.726 1.813 19.230 1.00 93.94 116 ILE A CA 1
ATOM 884 C C . ILE A 1 116 ? -10.666 2.761 18.031 1.00 93.94 116 ILE A C 1
ATOM 886 O O . ILE A 1 116 ? -11.401 2.604 17.059 1.00 93.94 116 ILE A O 1
ATOM 890 N N . LEU A 1 117 ? -9.762 3.740 18.077 1.00 91.75 117 LEU A N 1
ATOM 891 C CA . LEU A 1 117 ? -9.587 4.712 16.997 1.00 91.75 117 LEU A CA 1
ATOM 892 C C . LEU A 1 117 ? -8.585 4.204 15.955 1.00 91.75 117 LEU A C 1
ATOM 894 O O . LEU A 1 117 ? -7.395 4.116 16.239 1.00 91.75 117 LEU A O 1
ATOM 898 N N . THR A 1 118 ? -9.058 3.942 14.734 1.00 91.94 118 THR A N 1
ATOM 899 C CA . THR A 1 118 ? -8.251 3.494 13.578 1.00 91.94 118 THR A CA 1
ATOM 900 C C . THR A 1 118 ? -8.385 4.455 12.388 1.00 91.94 118 THR A C 1
ATOM 902 O O . THR A 1 118 ? -8.562 4.062 11.239 1.00 91.94 118 THR A O 1
ATOM 905 N N . THR A 1 119 ? -8.274 5.759 12.658 1.00 88.50 119 THR A N 1
ATOM 906 C CA . THR A 1 119 ? -8.564 6.857 11.708 1.00 88.50 119 THR A CA 1
ATOM 907 C C . THR A 1 119 ? -7.638 6.926 10.488 1.00 88.50 119 THR A C 1
ATOM 909 O O . THR A 1 119 ? -7.872 7.727 9.582 1.00 88.50 119 THR A O 1
ATOM 912 N N . GLY A 1 120 ? -6.578 6.114 10.440 1.00 87.31 120 GLY A N 1
ATOM 913 C CA . GLY A 1 120 ? -5.640 6.046 9.325 1.00 87.31 120 GLY A CA 1
ATOM 914 C C . GLY A 1 120 ? -5.082 7.422 8.957 1.00 87.31 120 GLY A C 1
ATOM 915 O O . GLY A 1 120 ? -4.427 8.082 9.760 1.00 87.31 120 GLY A O 1
ATOM 916 N N . THR A 1 121 ? -5.336 7.856 7.722 1.00 83.81 121 THR A N 1
ATOM 917 C CA . THR A 1 121 ? -4.859 9.140 7.192 1.00 83.81 121 THR A CA 1
ATOM 918 C C . THR A 1 121 ? -5.886 10.277 7.276 1.00 83.81 121 THR A C 1
ATOM 920 O O . THR A 1 121 ? -5.629 11.362 6.766 1.00 83.81 121 THR A O 1
ATOM 923 N N . PHE A 1 122 ? -7.041 10.061 7.912 1.00 86.62 122 PHE A N 1
ATOM 924 C CA . PHE A 1 122 ? -8.178 10.987 7.846 1.00 86.62 122 PHE A CA 1
ATOM 925 C C . PHE A 1 122 ? -8.151 12.093 8.903 1.00 86.62 122 PHE A C 1
ATOM 927 O O . PHE A 1 122 ? -8.638 13.191 8.640 1.00 86.62 122 PHE A O 1
ATOM 934 N N . LEU A 1 123 ? -7.570 11.844 10.081 1.00 87.31 123 LEU A N 1
ATOM 935 C CA . LEU A 1 123 ? -7.578 12.790 11.202 1.00 87.31 123 LEU A CA 1
ATOM 936 C C . LEU A 1 123 ? -6.808 14.081 10.857 1.00 87.31 123 LEU A C 1
ATOM 938 O O . LEU A 1 123 ? -5.572 14.094 10.853 1.00 87.31 123 LEU A O 1
ATOM 942 N N . ARG A 1 124 ? -7.546 15.161 10.549 1.00 83.81 124 ARG A N 1
ATOM 943 C CA . ARG A 1 124 ? -7.043 16.418 9.954 1.00 83.81 124 ARG A CA 1
ATOM 944 C C . ARG A 1 124 ? -6.052 16.169 8.812 1.00 83.81 124 ARG A C 1
ATOM 946 O O . ARG A 1 124 ? -5.001 16.812 8.743 1.00 83.81 124 ARG A O 1
ATOM 953 N N . GLY A 1 125 ? -6.377 15.194 7.965 1.00 84.81 125 GLY A N 1
ATOM 954 C CA . GLY A 1 125 ? -5.573 14.842 6.804 1.00 84.81 125 GLY A CA 1
ATOM 955 C C . GLY A 1 125 ? -5.447 16.017 5.837 1.00 84.81 125 GLY A C 1
ATOM 956 O O . GLY A 1 125 ? -6.412 16.746 5.599 1.00 84.81 125 GLY A O 1
ATOM 957 N N . MET A 1 126 ? -4.253 16.193 5.277 1.00 85.31 126 MET A N 1
ATOM 958 C CA . MET A 1 126 ? -4.007 17.123 4.175 1.00 85.31 126 MET A CA 1
ATOM 959 C C . MET A 1 126 ? -3.278 16.394 3.051 1.00 85.31 126 MET A C 1
ATOM 961 O O . MET A 1 126 ? -2.341 15.638 3.306 1.00 85.31 126 MET A O 1
ATOM 965 N N . ILE A 1 127 ? -3.650 16.662 1.809 1.00 86.75 127 ILE A N 1
ATOM 966 C CA . ILE A 1 127 ? -2.925 16.215 0.623 1.00 86.75 127 ILE A CA 1
ATOM 967 C C . ILE A 1 127 ? -2.045 17.341 0.122 1.00 86.75 127 ILE A C 1
ATOM 969 O O . ILE A 1 127 ? -2.474 18.490 0.081 1.00 86.75 127 ILE A O 1
ATOM 973 N N . VAL A 1 128 ? -0.823 16.992 -0.266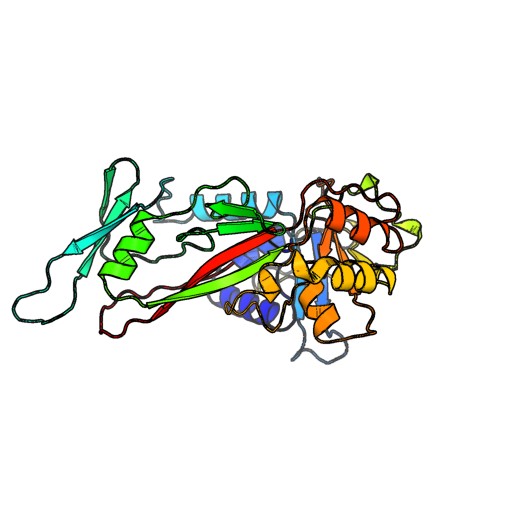 1.00 86.06 128 VAL A N 1
ATOM 974 C CA . VAL A 1 128 ? 0.178 17.928 -0.765 1.00 86.06 128 VAL A CA 1
ATOM 975 C C . VAL A 1 128 ? 0.690 17.476 -2.129 1.00 86.06 128 VAL A C 1
ATOM 977 O O . VAL A 1 128 ? 1.176 16.344 -2.262 1.00 86.06 128 VAL A O 1
ATOM 980 N N . ILE A 1 129 ? 0.600 18.371 -3.116 1.00 85.81 129 ILE A N 1
ATOM 981 C CA . ILE A 1 129 ? 1.132 18.215 -4.476 1.00 85.81 129 ILE A CA 1
ATOM 982 C C . ILE A 1 129 ? 1.832 19.525 -4.851 1.00 85.81 129 ILE A C 1
ATOM 984 O O . ILE A 1 129 ? 1.221 20.581 -4.942 1.00 85.81 129 ILE A O 1
ATOM 988 N N . GLY A 1 130 ? 3.146 19.475 -5.022 1.00 86.06 130 GLY A N 1
ATOM 989 C CA . GLY A 1 130 ? 3.997 20.652 -5.146 1.00 86.06 130 GLY A CA 1
ATOM 990 C C . GLY A 1 130 ? 3.884 21.557 -3.919 1.00 86.06 130 GLY A C 1
ATOM 991 O O . GLY A 1 130 ? 4.202 21.163 -2.788 1.00 86.06 130 GLY A O 1
ATOM 992 N N . LEU A 1 131 ? 3.416 22.779 -4.174 1.00 84.56 131 LEU A N 1
ATOM 993 C CA . LEU A 1 131 ? 3.117 23.792 -3.162 1.00 84.56 131 LEU A CA 1
ATOM 994 C C . LEU A 1 131 ? 1.630 23.829 -2.786 1.00 84.56 131 LEU A C 1
ATOM 996 O O . LEU A 1 131 ? 1.267 24.478 -1.807 1.00 84.56 131 LEU A O 1
ATOM 1000 N N . GLU A 1 132 ? 0.777 23.131 -3.534 1.00 84.88 132 GLU A N 1
ATOM 1001 C CA . GLU A 1 132 ? -0.656 23.084 -3.281 1.00 84.88 132 GLU A CA 1
ATOM 1002 C C . GLU A 1 132 ? -0.957 22.118 -2.139 1.00 84.88 132 GLU A C 1
ATOM 1004 O O . GLU A 1 132 ? -0.352 21.047 -2.010 1.00 84.88 132 GLU A O 1
ATOM 1009 N N . THR A 1 133 ? -1.882 22.524 -1.272 1.00 85.12 133 THR A N 1
ATOM 1010 C CA . THR A 1 133 ? -2.298 21.742 -0.112 1.00 85.12 133 THR A CA 1
ATOM 1011 C C . THR A 1 133 ? -3.815 21.783 0.023 1.00 85.12 133 THR A C 1
ATOM 1013 O O . THR A 1 133 ? -4.401 22.861 0.081 1.00 85.12 133 THR A O 1
ATOM 1016 N N . HIS A 1 134 ? -4.442 20.613 0.131 1.00 85.88 134 HIS A N 1
ATOM 1017 C CA . HIS A 1 134 ? -5.897 20.467 0.216 1.00 85.88 134 HIS A CA 1
ATOM 1018 C C . HIS A 1 134 ? -6.291 19.617 1.431 1.00 85.88 134 HIS A C 1
ATOM 1020 O O . HIS A 1 134 ? -5.649 18.591 1.668 1.00 85.88 134 HIS A O 1
ATOM 1026 N N . PRO A 1 135 ? -7.320 19.993 2.212 1.00 86.94 135 PRO A N 1
ATOM 1027 C CA . PRO A 1 135 ? -7.855 19.136 3.268 1.00 86.94 135 PRO A CA 1
ATOM 1028 C C . PRO A 1 135 ? -8.426 17.848 2.672 1.00 86.94 135 PRO A C 1
ATOM 1030 O O . PRO A 1 135 ? -9.339 17.906 1.855 1.00 86.94 135 PRO A O 1
ATOM 1033 N N . ALA A 1 136 ? -7.865 16.700 3.051 1.00 84.56 136 ALA A N 1
ATOM 1034 C CA . ALA A 1 136 ? -8.298 15.392 2.569 1.00 84.56 136 ALA A CA 1
ATOM 1035 C C . ALA A 1 136 ? -7.628 14.255 3.352 1.00 84.56 136 ALA A C 1
ATOM 1037 O O . ALA A 1 136 ? -6.428 14.305 3.640 1.00 84.56 136 ALA A O 1
ATOM 1038 N N . GLY A 1 137 ? -8.385 13.198 3.656 1.00 79.69 137 GLY A N 1
ATOM 1039 C CA . GLY A 1 137 ? -7.831 11.982 4.262 1.00 79.69 137 GLY A CA 1
ATOM 1040 C C . GLY A 1 137 ? -7.101 11.103 3.245 1.00 79.69 137 GLY A C 1
ATOM 1041 O O . GLY A 1 137 ? -6.013 10.579 3.500 1.00 79.69 137 GLY A O 1
ATOM 1042 N N . ARG A 1 138 ? -7.698 10.965 2.063 1.00 81.94 138 ARG A N 1
ATOM 1043 C CA . ARG A 1 138 ? -7.156 10.329 0.855 1.00 81.94 138 ARG A CA 1
ATOM 1044 C C . ARG A 1 138 ? -7.661 11.117 -0.347 1.00 81.94 138 ARG A C 1
ATOM 1046 O O . ARG A 1 138 ? -8.543 11.955 -0.200 1.00 81.94 138 ARG A O 1
ATOM 1053 N N . LEU A 1 139 ? -7.077 10.904 -1.525 1.00 77.00 139 LEU A N 1
ATOM 1054 C CA . LEU A 1 139 ? -7.473 11.671 -2.706 1.00 77.00 139 LEU A CA 1
ATOM 1055 C C . LEU A 1 139 ? -8.966 11.449 -3.003 1.00 77.00 139 LEU A C 1
ATOM 1057 O O . LEU A 1 139 ? -9.356 10.321 -3.282 1.00 77.00 139 LEU A O 1
ATOM 1061 N N . GLY A 1 140 ? -9.762 12.520 -2.921 1.00 78.50 140 GLY A N 1
ATOM 1062 C CA . GLY A 1 140 ? -11.222 12.491 -3.080 1.00 78.50 140 GLY A CA 1
ATOM 1063 C C . GLY A 1 140 ? -12.029 12.372 -1.778 1.00 78.50 140 GLY A C 1
ATOM 1064 O O . GLY A 1 140 ? -13.224 12.646 -1.800 1.00 78.50 140 GLY A O 1
ATOM 1065 N N . ASP A 1 141 ? -11.392 12.047 -0.648 1.00 81.56 141 ASP A N 1
ATOM 1066 C CA . ASP A 1 141 ? -12.069 11.822 0.634 1.00 81.56 141 ASP A CA 1
ATOM 1067 C C . ASP A 1 141 ? -11.905 13.009 1.599 1.00 81.56 141 ASP A C 1
ATOM 1069 O O . ASP A 1 141 ? -10.804 13.545 1.769 1.00 81.56 141 ASP A O 1
ATOM 1073 N N . GLN A 1 142 ? -12.976 13.359 2.316 1.00 85.94 142 GLN A N 1
ATOM 1074 C CA . GLN A 1 142 ? -12.954 14.420 3.330 1.00 85.94 142 GLN A CA 1
ATOM 1075 C C . GLN A 1 142 ? -12.148 14.016 4.581 1.00 85.94 142 GLN A C 1
ATOM 1077 O O . GLN A 1 142 ? -12.124 12.840 4.955 1.00 85.94 142 GLN A O 1
ATOM 1082 N N . PRO A 1 143 ? -11.462 14.961 5.249 1.00 86.38 143 PRO A N 1
ATOM 1083 C CA . PRO A 1 143 ? -10.783 14.697 6.513 1.00 86.38 143 PRO A CA 1
ATOM 1084 C C . PRO A 1 143 ? -11.769 14.685 7.696 1.00 86.38 143 PRO A C 1
ATOM 1086 O O . PRO A 1 143 ? -12.809 15.332 7.653 1.00 86.38 143 PRO A O 1
ATOM 1089 N N . SER A 1 144 ? -11.393 14.028 8.796 1.00 85.25 144 SER A N 1
ATOM 1090 C CA . SER A 1 144 ? -12.101 14.125 10.085 1.00 85.25 144 SER A CA 1
ATOM 1091 C C . SER A 1 144 ? -11.506 15.269 10.911 1.00 85.25 144 SER A C 1
ATOM 1093 O O . SER A 1 144 ? -10.297 15.274 11.185 1.00 85.25 144 SER A O 1
ATOM 1095 N N . ILE A 1 145 ? -12.329 16.262 11.265 1.00 85.94 145 ILE A N 1
ATOM 1096 C CA . ILE A 1 145 ? -11.882 17.500 11.923 1.00 85.94 145 ILE A CA 1
ATOM 1097 C C . ILE A 1 145 ? -12.308 17.530 13.392 1.00 85.94 145 ILE A C 1
ATOM 1099 O O . ILE A 1 145 ? -11.431 17.719 14.239 1.00 85.94 145 ILE A O 1
ATOM 1103 N N . GLY A 1 146 ? -13.590 17.323 13.705 1.00 89.25 146 GLY A N 1
ATOM 1104 C CA . GLY A 1 146 ? -14.118 17.386 15.071 1.00 89.25 146 GLY A CA 1
ATOM 1105 C C . GLY A 1 146 ? -13.409 16.426 16.015 1.00 89.25 146 GLY A C 1
ATOM 1106 O O . GLY A 1 146 ? -12.856 16.858 17.027 1.00 89.25 146 GLY A O 1
ATOM 1107 N N . LEU A 1 147 ? -13.247 15.164 15.607 1.00 91.31 147 LEU A N 1
ATOM 1108 C CA . LEU A 1 147 ? -12.603 14.143 16.436 1.00 91.31 147 LEU A CA 1
ATOM 1109 C C . LEU A 1 147 ? -11.168 14.539 16.812 1.00 91.31 147 LEU A C 1
ATOM 1111 O O . LEU A 1 147 ? -10.697 14.274 17.918 1.00 91.31 147 LEU A O 1
ATOM 1115 N N . ALA A 1 148 ? -10.458 15.217 15.905 1.00 88.06 148 ALA A N 1
ATOM 1116 C CA . ALA A 1 148 ? -9.115 15.709 16.184 1.00 88.06 148 ALA A CA 1
ATOM 1117 C C . ALA A 1 148 ? -9.119 16.824 17.237 1.00 88.06 148 ALA A C 1
ATOM 1119 O O . ALA A 1 148 ? -8.232 16.851 18.088 1.00 88.06 148 ALA A O 1
ATOM 1120 N N . GLN A 1 149 ? -10.102 17.726 17.187 1.00 89.88 149 GLN A N 1
ATOM 1121 C CA . GLN A 1 149 ? -10.268 18.782 18.185 1.00 89.88 149 GLN A CA 1
ATOM 1122 C C . GLN A 1 149 ? -10.608 18.192 19.555 1.00 89.88 149 GLN A C 1
ATOM 1124 O O . GLN A 1 149 ? -10.068 18.647 20.559 1.00 89.88 149 GLN A O 1
ATOM 1129 N N . THR A 1 150 ? -11.441 17.153 19.611 1.00 90.25 150 THR A N 1
ATOM 1130 C CA . THR A 1 150 ? -11.769 16.449 20.858 1.00 90.25 150 THR A CA 1
ATOM 1131 C C . THR A 1 150 ? -10.533 15.826 21.494 1.00 90.25 150 THR A C 1
ATOM 1133 O O . THR A 1 150 ? -10.278 16.033 22.678 1.00 90.25 150 THR A O 1
ATOM 1136 N N . LEU A 1 151 ? -9.697 15.142 20.710 1.00 89.25 151 LEU A N 1
ATOM 1137 C CA . LEU A 1 151 ? -8.440 14.581 21.215 1.00 89.25 151 LEU A CA 1
ATOM 1138 C C . LEU A 1 151 ? -7.474 15.668 21.722 1.00 89.25 151 LEU A C 1
ATOM 1140 O O . LEU A 1 151 ? -6.824 15.479 22.748 1.00 89.25 151 LEU A O 1
ATOM 1144 N N . GLU A 1 152 ? -7.400 16.820 21.050 1.00 86.75 152 GLU A N 1
ATOM 1145 C CA . GLU A 1 152 ? -6.607 17.968 21.516 1.00 86.75 152 GLU A CA 1
ATOM 1146 C C . GLU A 1 152 ? -7.133 18.524 22.850 1.00 86.75 152 GLU A C 1
ATOM 1148 O O . GLU A 1 152 ? -6.343 18.747 23.768 1.00 86.75 152 GLU A O 1
ATOM 1153 N N . LYS A 1 153 ? -8.457 18.694 22.989 1.00 86.81 153 LYS A N 1
ATOM 1154 C CA . LYS A 1 153 ? -9.105 19.145 24.236 1.00 86.81 153 LYS A CA 1
ATOM 1155 C C . LYS A 1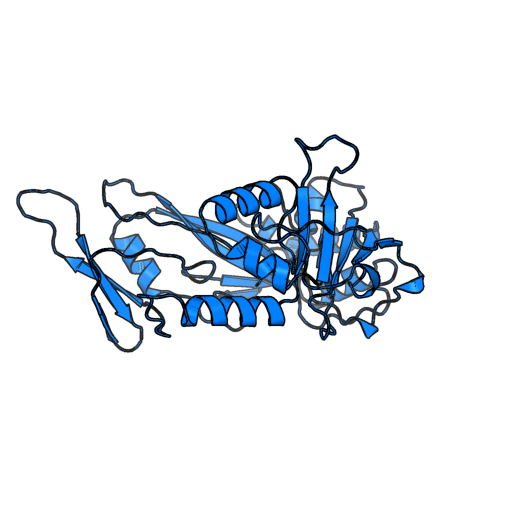 153 ? -8.838 18.191 25.402 1.00 86.81 153 LYS A C 1
ATOM 1157 O O . LYS A 1 153 ? -8.684 18.642 26.531 1.00 86.81 153 LYS A O 1
ATOM 1162 N N . LEU A 1 154 ? -8.727 16.891 25.125 1.00 86.25 154 LEU A N 1
ATOM 1163 C CA . LEU A 1 154 ? -8.367 15.868 26.113 1.00 86.25 154 LEU A CA 1
ATOM 1164 C C . LEU A 1 154 ? -6.874 15.852 26.483 1.00 86.25 154 LEU A C 1
ATOM 1166 O O . LEU A 1 154 ? -6.450 15.021 27.284 1.00 86.25 154 LEU A O 1
ATOM 1170 N N . GLY A 1 155 ? -6.063 16.745 25.911 1.00 83.56 155 GLY A N 1
ATOM 1171 C CA . GLY A 1 155 ? -4.639 16.855 26.219 1.00 83.56 155 GLY A CA 1
ATOM 1172 C C . GLY A 1 155 ? -3.755 15.851 25.477 1.00 83.56 155 GLY A C 1
ATOM 1173 O O . GLY A 1 155 ? -2.593 15.669 25.852 1.00 83.56 155 GLY A O 1
ATOM 1174 N N . PHE A 1 156 ? -4.252 15.197 24.419 1.00 84.38 156 PHE A N 1
ATOM 1175 C CA . PHE A 1 156 ? -3.386 14.385 23.567 1.00 84.38 156 PHE A CA 1
ATOM 1176 C C . PHE A 1 156 ? -2.493 15.286 22.714 1.00 84.38 156 PHE A C 1
ATOM 1178 O O . PHE A 1 156 ? -2.957 16.099 21.912 1.00 84.38 156 PHE A O 1
ATOM 1185 N N . VAL A 1 157 ? -1.181 15.087 22.823 1.00 78.12 157 VAL A N 1
ATOM 1186 C CA . VAL A 1 157 ? -0.221 15.696 21.902 1.00 78.12 157 VAL A CA 1
ATOM 1187 C C . VAL A 1 157 ? -0.319 14.960 20.581 1.00 78.12 157 VAL A C 1
ATOM 1189 O O . VAL A 1 157 ? -0.160 13.740 20.560 1.00 78.12 157 VAL A O 1
ATOM 1192 N N . VAL A 1 158 ? -0.539 15.696 19.488 1.00 70.38 158 VAL A N 1
ATOM 1193 C CA . VAL A 1 158 ? -0.690 15.109 18.156 1.00 70.38 158 VAL A CA 1
ATOM 1194 C C . VAL A 1 158 ? 0.461 15.498 17.226 1.00 70.38 158 VAL A C 1
ATOM 1196 O O . VAL A 1 158 ? 0.543 16.627 16.742 1.00 70.38 158 VAL A O 1
ATOM 1199 N N . GLY A 1 159 ? 1.361 14.552 16.947 1.00 69.38 159 GLY A N 1
ATOM 1200 C 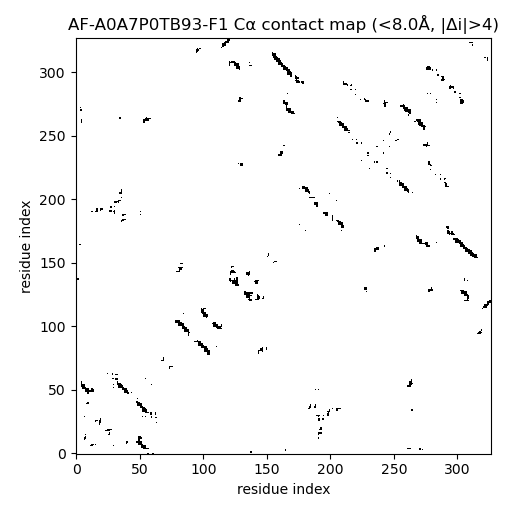CA . GLY A 1 159 ? 2.466 14.737 15.995 1.00 69.38 159 GLY A CA 1
ATOM 1201 C C . GLY A 1 159 ? 2.031 14.564 14.537 1.00 69.38 159 GLY A C 1
ATOM 1202 O O . GLY A 1 159 ? 1.095 13.817 14.274 1.00 69.38 159 GLY A O 1
ATOM 1203 N N . ARG A 1 160 ? 2.721 15.203 13.580 1.00 71.19 160 ARG A N 1
ATOM 1204 C CA . ARG A 1 160 ? 2.479 15.033 12.133 1.00 71.19 160 ARG A CA 1
ATOM 1205 C C . ARG A 1 160 ? 3.504 14.104 11.477 1.00 71.19 160 ARG A C 1
ATOM 1207 O O . ARG A 1 160 ? 4.701 14.221 11.726 1.00 71.19 160 ARG A O 1
ATOM 1214 N N . LEU A 1 161 ? 3.029 13.233 10.592 1.00 74.62 161 LEU A N 1
ATOM 1215 C CA . LEU A 1 161 ? 3.817 12.447 9.647 1.00 74.62 161 LEU A CA 1
ATOM 1216 C C . LEU A 1 161 ? 3.384 12.769 8.223 1.00 74.62 161 LEU A C 1
ATOM 1218 O O . LEU A 1 161 ? 2.230 13.103 7.967 1.00 74.62 161 LEU A O 1
ATOM 1222 N N . LYS A 1 162 ? 4.323 12.631 7.289 1.00 74.06 162 LYS A N 1
ATOM 1223 C CA . LYS A 1 162 ? 4.052 12.721 5.855 1.00 74.06 162 LYS A CA 1
ATOM 1224 C C . LYS A 1 162 ? 4.347 11.388 5.191 1.00 74.06 162 LYS A C 1
ATOM 1226 O O . LYS A 1 162 ? 5.402 10.814 5.444 1.00 74.06 162 LYS A O 1
ATOM 1231 N N . THR A 1 163 ? 3.471 10.923 4.311 1.00 75.38 163 THR A N 1
ATOM 1232 C CA . THR A 1 163 ? 3.694 9.718 3.501 1.00 75.38 163 THR A CA 1
ATOM 1233 C C . THR A 1 163 ? 3.327 9.984 2.047 1.00 75.38 163 THR A C 1
ATOM 1235 O O . THR A 1 163 ? 2.170 10.268 1.741 1.00 75.38 163 THR A O 1
ATOM 1238 N N . GLY A 1 164 ? 4.320 9.876 1.161 1.00 83.25 164 GLY A N 1
ATOM 1239 C CA . GLY A 1 164 ? 4.169 10.054 -0.282 1.00 83.25 164 GLY A CA 1
ATOM 1240 C C . GLY A 1 164 ? 3.787 8.767 -1.012 1.00 83.25 164 GLY A C 1
ATOM 1241 O O . GLY A 1 164 ? 4.267 7.682 -0.675 1.00 83.25 164 GLY A O 1
ATOM 1242 N N . THR A 1 165 ? 2.990 8.900 -2.064 1.00 89.56 165 THR A N 1
ATOM 1243 C CA . THR A 1 165 ? 2.636 7.841 -3.013 1.00 89.56 165 THR A CA 1
ATOM 1244 C C . THR A 1 165 ? 3.053 8.269 -4.430 1.00 89.56 165 THR A C 1
ATOM 1246 O O . THR A 1 165 ? 3.015 9.464 -4.729 1.00 89.56 165 THR A O 1
ATOM 1249 N N . PRO A 1 166 ? 3.519 7.350 -5.292 1.00 94.38 166 PRO A N 1
ATOM 1250 C CA . PRO A 1 166 ? 3.906 7.669 -6.660 1.00 94.38 166 PRO A CA 1
ATOM 1251 C C . PRO A 1 166 ? 2.694 8.004 -7.546 1.00 94.38 166 PRO A C 1
ATOM 1253 O O . PRO A 1 166 ? 1.551 7.716 -7.173 1.00 94.38 166 PRO A O 1
ATOM 1256 N N . PRO A 1 167 ? 2.929 8.569 -8.741 1.00 95.44 167 PRO A N 1
ATOM 1257 C CA . PRO A 1 167 ? 1.917 8.630 -9.786 1.00 95.44 167 PRO A CA 1
ATOM 1258 C C . PRO A 1 167 ? 1.468 7.232 -10.220 1.00 95.44 167 PRO A C 1
ATOM 1260 O O . PRO A 1 167 ? 2.197 6.257 -10.043 1.00 95.44 167 PRO A O 1
ATOM 1263 N N . ARG A 1 168 ? 0.269 7.133 -10.799 1.00 96.75 168 ARG A N 1
ATOM 1264 C CA . ARG A 1 168 ? -0.237 5.905 -11.434 1.00 96.75 168 ARG A CA 1
ATOM 1265 C C . ARG A 1 168 ? -0.072 6.053 -12.934 1.00 96.75 168 ARG A C 1
ATOM 1267 O O . ARG A 1 168 ? -0.422 7.094 -13.488 1.00 96.75 168 ARG A O 1
ATOM 1274 N N . ILE A 1 169 ? 0.475 5.025 -13.569 1.00 98.19 169 ILE A N 1
ATOM 1275 C CA . ILE A 1 169 ? 0.817 5.032 -14.992 1.00 98.19 169 ILE A CA 1
ATOM 1276 C C . ILE A 1 169 ? -0.115 4.077 -15.733 1.00 98.19 169 ILE A C 1
ATOM 1278 O O . ILE A 1 169 ? -0.391 2.988 -15.232 1.00 98.19 169 ILE A O 1
ATOM 1282 N N . ALA A 1 170 ? -0.566 4.469 -16.921 1.00 98.50 170 ALA A N 1
ATOM 1283 C CA . ALA A 1 170 ? -1.374 3.618 -17.785 1.00 98.50 170 ALA A CA 1
ATOM 1284 C C . ALA A 1 170 ? -0.533 2.456 -18.342 1.00 98.50 170 ALA A C 1
ATOM 1286 O O . ALA A 1 170 ? 0.532 2.671 -18.929 1.00 98.50 170 ALA A O 1
ATOM 1287 N N . LYS A 1 171 ? -0.980 1.220 -18.148 1.00 98.25 171 LYS A N 1
ATOM 1288 C CA . LYS A 1 171 ? -0.249 -0.010 -18.481 1.00 98.25 171 LYS A CA 1
ATOM 1289 C C . LYS A 1 171 ? 0.119 -0.080 -19.962 1.00 98.25 171 LYS A C 1
ATOM 1291 O O . LYS A 1 171 ? 1.254 -0.394 -20.300 1.00 98.25 171 LYS A O 1
ATOM 1296 N N . GLU A 1 172 ? -0.809 0.264 -20.841 1.00 98.00 172 GLU A N 1
ATOM 1297 C CA . GLU A 1 172 ? -0.671 0.247 -22.299 1.00 98.00 172 GLU A CA 1
ATOM 1298 C C . GLU A 1 172 ? 0.356 1.253 -22.835 1.00 98.00 172 GLU A C 1
ATOM 1300 O O . GLU A 1 172 ? 0.845 1.120 -23.955 1.00 98.00 172 GLU A O 1
ATOM 1305 N N . SER A 1 173 ? 0.711 2.253 -22.027 1.00 98.44 173 SER A N 1
ATOM 1306 C CA . SER A 1 173 ? 1.674 3.293 -22.390 1.00 98.44 173 SER A CA 1
ATOM 1307 C C . SER A 1 173 ? 3.138 2.928 -22.085 1.00 98.44 173 SER A C 1
ATOM 1309 O O . SER A 1 173 ? 4.050 3.694 -22.402 1.00 98.44 173 SER A O 1
ATOM 1311 N N . ILE A 1 174 ? 3.378 1.755 -21.486 1.00 98.62 174 ILE A N 1
ATOM 1312 C CA . ILE A 1 174 ? 4.700 1.284 -21.053 1.00 98.62 174 ILE A CA 1
ATOM 1313 C C . ILE A 1 174 ? 5.286 0.301 -22.070 1.00 98.62 174 ILE A C 1
ATOM 1315 O O . ILE A 1 174 ? 4.656 -0.684 -22.456 1.00 98.62 174 ILE A O 1
ATOM 1319 N N . ASN A 1 175 ? 6.551 0.501 -22.445 1.00 98.44 175 ASN A N 1
ATOM 1320 C CA . ASN A 1 175 ? 7.280 -0.450 -23.277 1.00 98.44 175 ASN A CA 1
ATOM 1321 C C . ASN A 1 175 ? 7.908 -1.565 -22.424 1.00 98.44 175 ASN A C 1
ATOM 1323 O O . ASN A 1 175 ? 9.100 -1.541 -22.115 1.00 98.44 175 ASN A O 1
ATOM 1327 N N . PHE A 1 176 ? 7.112 -2.573 -22.065 1.00 98.25 176 PHE A N 1
ATOM 1328 C CA . PHE A 1 176 ? 7.574 -3.705 -21.253 1.00 98.25 176 PHE A CA 1
ATOM 1329 C C . PHE A 1 176 ? 8.644 -4.574 -21.927 1.00 98.25 176 PHE A C 1
ATOM 1331 O O . PHE A 1 176 ? 9.416 -5.227 -21.228 1.00 98.25 176 PHE A O 1
ATOM 1338 N N . SER A 1 177 ? 8.720 -4.577 -23.264 1.00 98.00 177 SER A N 1
ATOM 1339 C CA . SER A 1 177 ? 9.622 -5.463 -24.021 1.00 98.00 177 SER A CA 1
ATOM 1340 C C . SER A 1 177 ? 11.107 -5.224 -23.729 1.00 98.00 177 SER A C 1
ATOM 1342 O O . SER A 1 177 ? 11.922 -6.134 -23.859 1.00 98.00 177 SER A O 1
ATOM 1344 N N . ILE A 1 178 ? 11.458 -4.011 -23.292 1.00 97.88 178 ILE A N 1
ATOM 1345 C CA . ILE A 1 178 ? 12.839 -3.610 -23.004 1.00 97.88 178 ILE A CA 1
ATOM 1346 C C . ILE A 1 178 ? 13.170 -3.601 -21.507 1.00 97.88 178 ILE A C 1
ATOM 1348 O O . ILE A 1 178 ? 14.260 -3.152 -21.135 1.00 97.88 178 ILE A O 1
ATOM 1352 N N . LEU A 1 179 ? 12.240 -4.043 -20.655 1.00 98.31 179 LEU A N 1
ATOM 1353 C CA . LEU A 1 179 ? 12.364 -4.029 -19.198 1.00 98.31 179 LEU A CA 1
ATOM 1354 C C . LEU A 1 179 ? 12.735 -5.403 -18.641 1.00 98.31 179 LEU A C 1
ATOM 1356 O O . LEU A 1 179 ? 12.482 -6.439 -19.252 1.00 98.31 179 LEU A O 1
ATOM 1360 N N . ASN A 1 180 ? 13.314 -5.422 -17.439 1.00 98.12 180 ASN A N 1
ATOM 1361 C CA . ASN A 1 180 ? 13.637 -6.679 -16.775 1.00 98.12 180 ASN A CA 1
ATOM 1362 C C . ASN A 1 180 ? 12.362 -7.289 -16.174 1.00 98.12 180 ASN A C 1
ATOM 1364 O O . ASN A 1 180 ? 11.827 -6.774 -15.191 1.00 98.12 180 ASN A O 1
ATOM 1368 N N . LYS A 1 181 ? 11.872 -8.368 -16.792 1.00 98.12 181 LYS A N 1
ATOM 1369 C CA . LYS A 1 181 ? 10.690 -9.110 -16.346 1.00 98.12 181 LYS A CA 1
ATOM 1370 C C . LYS A 1 181 ? 11.035 -9.998 -15.151 1.00 98.12 181 LYS A C 1
ATOM 1372 O O . LYS A 1 181 ? 11.874 -10.890 -15.244 1.00 98.12 181 LYS A O 1
ATOM 1377 N N . HIS A 1 182 ? 10.309 -9.815 -14.055 1.00 97.62 182 HIS A N 1
ATOM 1378 C CA . HIS A 1 182 ? 10.362 -10.670 -12.880 1.00 97.62 182 HIS A CA 1
ATOM 1379 C C . HIS A 1 182 ? 9.074 -11.481 -12.758 1.00 97.62 182 HIS A C 1
ATOM 1381 O O . HIS A 1 182 ? 7.993 -10.931 -12.547 1.00 97.62 182 HIS A O 1
ATOM 1387 N N . ILE A 1 183 ? 9.221 -12.797 -12.879 1.00 97.06 183 ILE A N 1
ATOM 1388 C CA . ILE A 1 183 ? 8.148 -13.778 -12.704 1.00 97.06 183 ILE A CA 1
ATOM 1389 C C . ILE A 1 183 ? 8.001 -14.179 -11.223 1.00 97.06 183 ILE A C 1
ATOM 1391 O O . ILE A 1 183 ? 8.955 -13.990 -10.456 1.00 97.06 183 ILE A O 1
ATOM 1395 N N . PRO A 1 184 ? 6.823 -14.679 -10.817 1.00 96.88 184 PRO A N 1
ATOM 1396 C CA . PRO A 1 184 ? 6.579 -15.201 -9.469 1.00 96.88 184 PRO A CA 1
ATOM 1397 C C . PRO A 1 184 ? 7.382 -16.475 -9.161 1.00 96.88 184 PRO A C 1
ATOM 1399 O O . PRO A 1 184 ? 7.936 -17.119 -10.055 1.00 96.88 184 PRO A O 1
ATOM 1402 N N . ASP A 1 185 ? 7.431 -16.844 -7.880 1.00 97.00 185 ASP A N 1
ATOM 1403 C CA . ASP A 1 185 ? 8.022 -18.105 -7.424 1.00 97.00 185 ASP A CA 1
ATOM 1404 C C . ASP A 1 185 ? 7.132 -19.307 -7.808 1.00 97.00 185 ASP A C 1
ATOM 1406 O O . ASP A 1 185 ? 5.905 -19.264 -7.676 1.00 97.00 185 ASP A O 1
ATOM 1410 N N . ASN A 1 186 ? 7.767 -20.415 -8.208 1.00 95.88 186 ASN A N 1
ATOM 1411 C CA . ASN A 1 186 ? 7.119 -21.705 -8.443 1.00 95.88 186 ASN A CA 1
ATOM 1412 C C . ASN A 1 186 ? 7.815 -22.813 -7.612 1.00 95.88 186 ASN A C 1
ATOM 1414 O O . ASN A 1 186 ? 8.992 -23.090 -7.867 1.00 95.88 186 ASN A O 1
ATOM 1418 N N . PRO A 1 187 ? 7.139 -23.430 -6.621 1.00 94.88 187 PRO A N 1
ATOM 1419 C CA . PRO A 1 187 ? 5.785 -23.115 -6.161 1.00 94.88 187 PRO A CA 1
ATOM 1420 C C . PRO A 1 187 ? 5.724 -21.781 -5.398 1.00 94.88 187 PRO A C 1
ATOM 1422 O O . PRO A 1 187 ? 6.692 -21.360 -4.754 1.00 94.88 187 PRO A O 1
ATOM 1425 N N . SER A 1 188 ? 4.563 -21.129 -5.460 1.00 96.19 188 SER A N 1
ATOM 1426 C CA . SER A 1 188 ? 4.248 -19.952 -4.645 1.00 96.19 188 SER A CA 1
ATOM 1427 C C . SER A 1 188 ? 3.964 -20.367 -3.199 1.00 96.19 188 SER A C 1
ATOM 1429 O O . SER A 1 188 ? 3.341 -21.399 -2.968 1.00 96.19 188 SER A O 1
ATOM 1431 N N . ILE A 1 189 ? 4.424 -19.570 -2.229 1.00 96.19 189 ILE A N 1
ATOM 1432 C CA . ILE A 1 189 ? 4.233 -19.853 -0.798 1.00 96.19 189 ILE A CA 1
ATOM 1433 C C . ILE A 1 189 ? 3.098 -18.971 -0.253 1.00 96.19 189 ILE A C 1
ATOM 1435 O O . ILE A 1 189 ? 3.204 -17.746 -0.395 1.00 96.19 189 ILE A O 1
ATOM 1439 N N . PRO A 1 190 ? 2.053 -19.553 0.367 1.00 97.12 190 PRO A N 1
ATOM 1440 C CA . PRO A 1 190 ? 0.986 -18.793 1.014 1.00 97.12 190 PRO A CA 1
ATOM 1441 C C . PRO A 1 190 ? 1.482 -18.059 2.268 1.00 97.12 190 PRO A C 1
ATOM 1443 O O . PRO A 1 190 ? 2.478 -18.434 2.892 1.00 97.12 190 PRO A O 1
ATOM 1446 N N . PHE A 1 191 ? 0.788 -16.987 2.637 1.00 97.19 191 PHE A N 1
ATOM 1447 C CA . PHE A 1 191 ? 1.027 -16.259 3.879 1.00 97.19 191 PHE A CA 1
ATOM 1448 C C . PHE A 1 191 ? 0.395 -16.961 5.076 1.00 97.19 191 PHE A C 1
ATOM 1450 O O . PHE A 1 191 ? 1.035 -17.044 6.127 1.00 97.19 191 PHE A O 1
ATOM 1457 N N . SER A 1 192 ? -0.846 -17.427 4.926 1.00 97.31 192 SER A N 1
ATOM 1458 C CA . SER A 1 192 ? -1.592 -18.055 6.007 1.00 97.31 192 SER A CA 1
ATOM 1459 C C . SER A 1 192 ? -1.085 -19.463 6.279 1.00 97.31 192 SER A C 1
ATOM 1461 O O . SER A 1 192 ? -0.832 -20.235 5.357 1.00 97.31 192 SER A O 1
ATOM 1463 N N . PHE A 1 193 ? -0.982 -19.822 7.556 1.00 96.19 193 PHE A N 1
ATOM 1464 C CA . PHE A 1 193 ? -0.677 -21.185 7.989 1.00 96.19 193 PHE A CA 1
ATOM 1465 C C . PHE A 1 193 ? -1.807 -22.174 7.684 1.00 96.19 193 PHE A C 1
ATOM 1467 O O . PHE A 1 193 ? -1.569 -23.377 7.680 1.00 96.19 193 PHE A O 1
ATOM 1474 N N . THR A 1 194 ? -3.021 -21.677 7.439 1.00 95.25 194 THR A N 1
ATOM 1475 C CA . THR A 1 194 ? -4.198 -22.508 7.145 1.00 95.25 194 THR A CA 1
ATOM 1476 C C . THR A 1 194 ? -4.289 -22.938 5.680 1.00 95.25 194 THR A C 1
ATOM 1478 O O . THR A 1 194 ? -5.037 -23.858 5.361 1.00 95.25 194 THR A O 1
ATOM 1481 N N . ASN A 1 195 ? -3.514 -22.305 4.794 1.00 94.38 195 ASN A N 1
ATOM 1482 C CA . ASN A 1 195 ? -3.510 -22.592 3.366 1.00 94.38 195 ASN A CA 1
ATOM 1483 C C . ASN A 1 195 ? -2.284 -23.427 2.986 1.00 94.38 195 ASN A C 1
ATOM 1485 O O . ASN A 1 195 ? -1.153 -23.070 3.311 1.00 94.38 195 ASN A O 1
ATOM 1489 N N . GLU A 1 196 ? -2.489 -24.494 2.214 1.00 92.88 196 GLU A N 1
ATOM 1490 C CA . GLU A 1 196 ? -1.387 -25.255 1.603 1.00 92.88 196 GLU A CA 1
ATOM 1491 C C . GLU A 1 196 ? -0.910 -24.621 0.287 1.00 92.88 196 GLU A C 1
ATOM 1493 O O . GLU A 1 196 ? 0.268 -24.692 -0.066 1.00 92.88 196 GLU A O 1
ATOM 1498 N N . THR A 1 197 ? -1.820 -23.958 -0.432 1.00 94.12 197 THR A N 1
ATOM 1499 C CA . THR A 1 197 ? -1.570 -23.319 -1.728 1.00 94.12 197 THR A CA 1
ATOM 1500 C C . THR A 1 197 ? -2.229 -21.947 -1.805 1.00 94.12 197 THR A C 1
ATOM 1502 O O . THR A 1 197 ? -3.223 -21.683 -1.134 1.00 94.12 197 THR A O 1
ATOM 1505 N N . VAL A 1 198 ? -1.710 -21.081 -2.675 1.00 95.38 198 VAL A N 1
ATOM 1506 C CA . VAL A 1 198 ? -2.373 -19.818 -3.044 1.00 95.38 198 VAL A CA 1
ATOM 1507 C C . VAL A 1 198 ? -3.465 -20.064 -4.094 1.00 95.38 198 VAL A C 1
ATOM 1509 O O . VAL A 1 198 ? -3.437 -21.074 -4.794 1.00 95.38 198 VAL A O 1
ATOM 1512 N N . TRP A 1 199 ? -4.416 -19.136 -4.229 1.00 96.31 199 TRP A N 1
ATOM 1513 C CA . TRP A 1 199 ? -5.597 -19.291 -5.097 1.00 96.31 199 TRP A CA 1
ATOM 1514 C C . TRP A 1 199 ? -5.319 -19.345 -6.611 1.00 96.31 199 TRP A C 1
ATOM 1516 O O . TRP A 1 199 ? -6.177 -19.783 -7.376 1.00 96.31 199 TRP A O 1
ATOM 1526 N N . ILE A 1 200 ? -4.147 -18.881 -7.052 1.00 97.00 200 ILE A N 1
ATOM 1527 C CA . ILE A 1 200 ? -3.789 -18.712 -8.464 1.00 97.00 200 ILE A CA 1
ATOM 1528 C C . ILE A 1 200 ? -2.513 -19.484 -8.806 1.00 97.00 200 ILE A C 1
ATOM 1530 O O . ILE A 1 200 ? -1.517 -19.439 -8.073 1.00 97.00 200 ILE A O 1
ATOM 1534 N N . LYS A 1 201 ? -2.516 -20.182 -9.945 1.00 96.75 201 LYS A N 1
ATOM 1535 C CA . LYS A 1 201 ? -1.352 -20.951 -10.397 1.00 96.75 201 LYS A CA 1
ATOM 1536 C C . LYS A 1 201 ? -0.187 -20.021 -10.767 1.00 96.75 201 LYS A C 1
ATOM 1538 O O . LYS A 1 201 ? -0.431 -18.911 -11.243 1.00 96.75 201 LYS A O 1
ATOM 1543 N N . PRO A 1 202 ? 1.080 -20.438 -10.578 1.00 95.69 202 PRO A N 1
ATOM 1544 C CA . PRO A 1 202 ? 2.240 -19.604 -10.901 1.00 95.69 202 PRO A CA 1
ATOM 1545 C C . PRO A 1 202 ? 2.269 -19.071 -12.343 1.00 95.69 202 PRO A C 1
ATOM 1547 O O . PRO A 1 202 ? 2.747 -17.962 -12.568 1.00 95.69 202 PRO A O 1
ATOM 1550 N N . GLU A 1 203 ? 1.760 -19.831 -13.313 1.00 96.00 203 GLU A N 1
ATOM 1551 C CA . GLU A 1 203 ? 1.684 -19.448 -14.727 1.00 96.00 203 GLU A CA 1
ATOM 1552 C C . GLU A 1 203 ? 0.634 -18.367 -15.039 1.00 96.00 203 GLU A C 1
ATOM 1554 O O . GLU A 1 203 ? 0.821 -17.610 -15.991 1.00 96.00 203 GLU A O 1
ATOM 1559 N N . ASP A 1 204 ? -0.415 -18.257 -14.218 1.00 97.25 204 ASP A N 1
ATOM 1560 C CA . ASP A 1 204 ? -1.509 -17.289 -14.386 1.00 97.25 204 ASP A CA 1
ATOM 1561 C C . ASP A 1 204 ? -1.246 -15.972 -13.627 1.00 97.25 204 ASP A C 1
ATOM 1563 O O . ASP A 1 204 ? -1.935 -14.969 -13.815 1.00 97.25 204 ASP A O 1
ATOM 1567 N N . GLN A 1 205 ? -0.232 -15.958 -12.759 1.00 98.00 205 GLN A N 1
ATOM 1568 C CA . GLN A 1 205 ? 0.183 -14.788 -11.992 1.00 98.00 205 GLN A CA 1
ATOM 1569 C C . GLN A 1 205 ? 0.874 -13.724 -12.863 1.00 98.00 205 GLN A C 1
ATOM 1571 O O . GLN A 1 205 ? 1.584 -14.001 -13.834 1.00 98.00 205 GLN A O 1
ATOM 1576 N N . LEU A 1 206 ? 0.723 -12.461 -12.468 1.00 97.88 206 LEU A N 1
ATOM 1577 C CA . LEU A 1 206 ? 1.242 -11.315 -13.203 1.00 97.88 206 LEU A CA 1
ATOM 1578 C C . LEU A 1 206 ? 2.745 -11.101 -12.956 1.00 97.88 206 LEU A C 1
ATOM 1580 O O . LEU A 1 206 ? 3.224 -11.196 -11.823 1.00 97.88 206 LEU A O 1
ATOM 1584 N N . PRO A 1 207 ? 3.525 -10.726 -13.983 1.00 97.81 207 PRO A N 1
ATOM 1585 C CA . PRO A 1 207 ? 4.906 -10.304 -13.793 1.00 97.81 207 PRO A CA 1
ATOM 1586 C C . PRO A 1 207 ? 4.995 -8.879 -13.227 1.00 97.81 207 PRO A C 1
ATOM 1588 O O . PRO A 1 207 ? 4.197 -8.006 -13.567 1.00 97.81 207 PRO A O 1
ATOM 1591 N N . CYS A 1 208 ? 6.046 -8.619 -12.450 1.00 98.19 208 CYS A N 1
ATOM 1592 C CA . CYS A 1 208 ? 6.517 -7.257 -12.183 1.00 98.19 208 CYS A CA 1
ATOM 1593 C C . CYS A 1 208 ? 7.690 -6.931 -13.110 1.00 98.19 208 CYS A C 1
ATOM 1595 O O . CYS A 1 208 ? 8.396 -7.832 -13.566 1.00 98.19 208 CYS A O 1
ATOM 1597 N N . TYR A 1 209 ? 7.953 -5.647 -13.341 1.00 98.62 209 TYR A N 1
ATOM 1598 C CA . TYR A 1 209 ? 9.082 -5.219 -14.170 1.00 98.62 209 TYR A CA 1
ATOM 1599 C C . TYR A 1 209 ? 10.005 -4.285 -13.403 1.00 98.62 209 TYR A C 1
ATOM 1601 O O . TYR A 1 209 ? 9.549 -3.450 -12.627 1.00 98.62 209 TYR A O 1
ATOM 1609 N N . LEU A 1 210 ? 11.310 -4.423 -13.616 1.00 98.38 210 LEU A N 1
ATOM 1610 C CA . LEU A 1 210 ? 12.322 -3.578 -12.995 1.00 98.38 210 LEU A CA 1
ATOM 1611 C C . LEU A 1 210 ? 12.950 -2.649 -14.039 1.00 98.38 210 LEU A C 1
ATOM 1613 O O . LEU A 1 210 ? 13.447 -3.090 -15.079 1.00 98.38 210 LEU A O 1
ATOM 1617 N N . THR A 1 211 ? 12.965 -1.360 -13.715 1.00 98.38 211 THR A N 1
ATOM 1618 C CA . THR A 1 211 ? 13.732 -0.318 -14.404 1.00 98.38 211 THR A CA 1
ATOM 1619 C C . THR A 1 211 ? 14.493 0.523 -13.374 1.00 98.38 211 THR A C 1
ATOM 1621 O O . THR A 1 211 ? 14.482 0.221 -12.177 1.00 98.38 211 THR A O 1
ATOM 1624 N N . HIS A 1 212 ? 15.210 1.547 -13.824 1.00 98.25 212 HIS A N 1
ATOM 1625 C CA . HIS A 1 212 ? 16.003 2.415 -12.956 1.00 98.25 212 HIS A CA 1
ATOM 1626 C C . HIS A 1 212 ? 15.810 3.881 -13.328 1.00 98.25 212 HIS A C 1
ATOM 1628 O O . HIS A 1 212 ? 15.583 4.212 -14.494 1.00 98.25 212 HIS A O 1
ATOM 1634 N N . THR A 1 213 ? 15.955 4.764 -12.341 1.00 97.38 213 THR A N 1
ATOM 1635 C CA . THR A 1 213 ? 16.152 6.192 -12.608 1.00 97.38 213 THR A CA 1
ATOM 1636 C C . THR A 1 213 ? 17.465 6.424 -13.362 1.00 97.38 213 THR A C 1
ATOM 1638 O O . THR A 1 213 ? 18.277 5.515 -13.548 1.00 97.38 213 THR A O 1
ATOM 1641 N N . ASN A 1 214 ? 17.673 7.654 -13.820 1.00 96.44 214 ASN A N 1
ATOM 1642 C CA . ASN A 1 214 ? 18.874 8.085 -14.529 1.00 96.44 214 ASN A CA 1
ATOM 1643 C C . ASN A 1 214 ? 19.216 9.536 -14.146 1.00 96.44 214 ASN A C 1
ATOM 1645 O O . ASN A 1 214 ? 18.387 10.192 -13.517 1.00 96.44 214 ASN A O 1
ATOM 1649 N N . PRO A 1 215 ? 20.385 10.070 -14.544 1.00 96.62 215 PRO A N 1
ATOM 1650 C CA . PRO A 1 215 ? 20.803 11.416 -14.146 1.00 96.62 215 PRO A CA 1
ATOM 1651 C C . PRO A 1 215 ? 19.818 12.541 -14.503 1.00 96.62 215 PRO A C 1
ATOM 1653 O O . PRO A 1 215 ? 19.767 13.544 -13.799 1.00 96.62 215 PRO A O 1
ATOM 1656 N N . ARG A 1 216 ? 18.976 12.379 -15.537 1.00 95.94 216 ARG A N 1
ATOM 1657 C CA . ARG A 1 216 ? 17.956 13.388 -15.879 1.00 95.94 216 ARG A CA 1
ATOM 1658 C C . ARG A 1 216 ? 16.882 13.510 -14.798 1.00 95.94 216 ARG A C 1
ATOM 1660 O O . ARG A 1 216 ? 16.373 14.603 -14.571 1.00 95.94 216 ARG A O 1
ATOM 1667 N N . VAL A 1 217 ? 16.549 12.407 -14.122 1.00 95.69 217 VAL A N 1
ATOM 1668 C CA . VAL A 1 217 ? 15.636 12.409 -12.967 1.00 95.69 217 VAL A CA 1
ATOM 1669 C C . VAL A 1 217 ? 16.214 13.279 -11.852 1.00 95.69 217 VAL A C 1
ATOM 1671 O O . VAL A 1 217 ? 15.524 14.163 -11.344 1.00 95.69 217 VAL A O 1
ATOM 1674 N N . ASP A 1 218 ? 17.492 13.081 -11.529 1.00 94.88 218 ASP A N 1
ATOM 1675 C CA . ASP A 1 218 ? 18.193 13.846 -10.498 1.00 94.88 218 ASP A CA 1
ATOM 1676 C C . ASP A 1 218 ? 18.233 15.338 -10.859 1.00 94.88 218 ASP A C 1
ATOM 1678 O O . ASP A 1 218 ? 17.924 16.184 -10.023 1.00 94.88 218 ASP A O 1
ATOM 1682 N N . GLU A 1 219 ? 18.524 15.676 -12.120 1.00 95.44 219 GLU A N 1
ATOM 1683 C CA . GLU A 1 219 ? 18.493 17.062 -12.597 1.00 95.44 219 GLU A CA 1
ATOM 1684 C C . GLU A 1 219 ? 17.123 17.725 -12.416 1.00 95.44 219 GLU A C 1
ATOM 1686 O O . GLU A 1 219 ? 17.055 18.863 -11.948 1.00 95.44 219 GLU A O 1
ATOM 1691 N N . ILE A 1 220 ? 16.034 17.039 -12.785 1.00 95.12 220 ILE A N 1
ATOM 1692 C CA . ILE A 1 220 ? 14.669 17.563 -12.627 1.00 95.12 220 ILE A CA 1
ATOM 1693 C C . ILE A 1 220 ? 14.379 17.809 -11.148 1.00 95.12 220 ILE A C 1
ATOM 1695 O O . ILE A 1 220 ? 13.876 18.876 -10.797 1.00 95.12 220 ILE A O 1
ATOM 1699 N N . VAL A 1 221 ? 14.726 16.863 -10.275 1.00 92.81 221 VAL A N 1
ATOM 1700 C CA . VAL A 1 221 ? 14.541 17.008 -8.828 1.00 92.81 221 VAL A CA 1
ATOM 1701 C C . VAL A 1 221 ? 15.318 18.214 -8.298 1.00 92.81 221 VAL A C 1
ATOM 1703 O O . VAL A 1 221 ? 14.727 19.082 -7.659 1.00 92.81 221 VAL A O 1
ATOM 1706 N N . LEU A 1 222 ? 16.621 18.296 -8.583 1.00 92.88 222 LEU A N 1
ATOM 1707 C CA . LEU A 1 222 ? 17.511 19.328 -8.046 1.00 92.88 222 LEU A CA 1
ATOM 1708 C C . LEU A 1 222 ? 17.132 20.734 -8.530 1.00 92.88 222 LEU A C 1
ATOM 1710 O O . LEU A 1 222 ? 17.107 21.669 -7.730 1.00 92.88 222 LEU A O 1
ATOM 1714 N N . LYS A 1 223 ? 16.760 20.885 -9.810 1.00 95.00 223 LYS A N 1
ATOM 1715 C CA . LYS A 1 223 ? 16.302 22.166 -10.380 1.00 95.00 223 LYS A CA 1
ATOM 1716 C C . LYS A 1 223 ? 14.995 22.658 -9.741 1.00 95.00 223 LYS A C 1
ATOM 1718 O O . LYS A 1 223 ? 14.767 23.863 -9.660 1.00 95.00 223 LYS A O 1
ATOM 1723 N N . ASN A 1 224 ? 14.151 21.748 -9.245 1.00 92.62 224 ASN A N 1
ATOM 1724 C CA . ASN A 1 224 ? 12.796 22.058 -8.776 1.00 92.62 224 ASN A CA 1
ATOM 1725 C C . ASN A 1 224 ? 12.590 21.886 -7.260 1.00 92.62 224 ASN A C 1
ATOM 1727 O O . ASN A 1 224 ? 11.454 21.904 -6.788 1.00 92.62 224 ASN A O 1
ATOM 1731 N N . LEU A 1 225 ? 13.660 21.784 -6.463 1.00 86.12 225 LEU A N 1
ATOM 1732 C CA . LEU A 1 225 ? 13.556 21.654 -4.998 1.00 86.12 225 LEU A CA 1
ATOM 1733 C C . LEU A 1 225 ? 12.766 22.794 -4.338 1.00 86.12 225 LEU A C 1
ATOM 1735 O O . LEU A 1 225 ? 12.114 22.590 -3.316 1.00 86.12 225 LEU A O 1
ATOM 1739 N N . HIS A 1 226 ? 12.789 23.992 -4.927 1.00 84.56 226 HIS A N 1
ATOM 1740 C CA . HIS A 1 226 ? 12.059 25.161 -4.436 1.00 84.56 226 HIS A CA 1
ATOM 1741 C C . HIS A 1 226 ? 10.528 24.991 -4.468 1.00 84.56 226 HIS A C 1
ATOM 1743 O O . HIS A 1 226 ? 9.836 25.682 -3.713 1.00 84.56 226 HIS A O 1
ATOM 1749 N N . LEU A 1 227 ? 10.020 24.058 -5.282 1.00 82.75 227 LEU A N 1
ATOM 1750 C CA . LEU A 1 227 ? 8.605 23.678 -5.393 1.00 82.75 227 LEU A CA 1
ATOM 1751 C C . LEU A 1 227 ? 8.230 22.526 -4.455 1.00 82.75 227 LEU A C 1
ATOM 1753 O O . LEU A 1 227 ? 7.085 22.081 -4.447 1.00 82.75 227 LEU A O 1
ATOM 1757 N N . ASN A 1 228 ? 9.187 22.027 -3.669 1.00 72.38 228 ASN A N 1
ATOM 1758 C CA . ASN A 1 228 ? 8.971 20.901 -2.785 1.00 72.38 228 ASN A CA 1
ATOM 1759 C C . ASN A 1 228 ? 8.756 21.351 -1.331 1.00 72.38 228 ASN A C 1
ATOM 1761 O O . ASN A 1 228 ? 9.689 21.735 -0.620 1.00 72.38 228 ASN A O 1
ATOM 1765 N N . SER A 1 229 ? 7.518 21.234 -0.857 1.00 64.00 229 SER A N 1
ATOM 1766 C CA . SER A 1 229 ? 7.157 21.458 0.548 1.00 64.00 229 SER A CA 1
ATOM 1767 C C . SER A 1 229 ? 7.756 20.422 1.520 1.00 64.00 229 SER A C 1
ATOM 1769 O O . SER A 1 229 ? 7.895 20.719 2.707 1.00 64.00 229 SER A O 1
ATOM 1771 N N . HIS A 1 230 ? 8.172 19.227 1.062 1.00 55.53 230 HIS A N 1
ATOM 1772 C CA . HIS A 1 230 ? 8.871 18.228 1.900 1.00 55.53 230 HIS A CA 1
ATOM 1773 C C . HIS A 1 230 ? 10.245 18.692 2.371 1.00 55.53 230 HIS A C 1
ATOM 1775 O O . HIS A 1 230 ? 10.689 18.239 3.421 1.00 55.53 230 HIS A O 1
ATOM 1781 N N . VAL A 1 231 ? 10.921 19.569 1.624 1.00 51.06 231 VAL A N 1
ATOM 1782 C CA . VAL A 1 231 ? 12.265 20.053 1.988 1.00 51.06 231 VAL A CA 1
ATOM 1783 C C . VAL A 1 231 ? 12.189 21.291 2.888 1.00 51.06 231 VAL A C 1
ATOM 1785 O O . VAL A 1 231 ? 13.082 21.510 3.702 1.00 51.06 231 VAL A O 1
ATOM 1788 N N . LYS A 1 232 ? 11.114 22.086 2.780 1.00 46.28 232 LYS A N 1
ATOM 1789 C CA . LYS A 1 232 ? 10.948 23.342 3.532 1.00 46.28 232 LYS A CA 1
ATOM 1790 C C . LYS A 1 232 ? 10.384 23.166 4.946 1.00 46.28 232 LYS A C 1
ATOM 1792 O O . LYS A 1 232 ? 10.553 24.057 5.771 1.00 46.28 232 LYS A O 1
ATOM 1797 N N . GLU A 1 233 ? 9.711 22.057 5.243 1.00 51.28 233 GLU A N 1
ATOM 1798 C CA . GLU A 1 233 ? 9.064 21.855 6.544 1.00 51.28 233 GLU A CA 1
ATOM 1799 C C . GLU A 1 233 ? 9.881 20.998 7.523 1.00 51.28 233 GLU A C 1
ATOM 1801 O O . GLU A 1 233 ? 10.527 20.020 7.158 1.00 51.28 233 GLU A O 1
ATOM 1806 N N . THR A 1 234 ? 9.745 21.301 8.817 1.00 45.69 234 THR A N 1
ATOM 1807 C CA . THR A 1 234 ? 10.298 20.539 9.955 1.00 45.69 234 THR A CA 1
ATOM 1808 C C . THR A 1 234 ? 9.629 19.174 10.182 1.00 45.69 234 THR A C 1
ATOM 1810 O O . THR A 1 234 ? 10.056 18.400 11.046 1.00 45.69 234 THR A O 1
ATOM 1813 N N . THR A 1 235 ? 8.586 18.845 9.416 1.00 54.91 235 THR A N 1
ATOM 1814 C CA . THR A 1 235 ? 7.842 17.588 9.538 1.00 54.91 235 THR A CA 1
ATOM 1815 C C . THR A 1 235 ? 8.634 16.430 8.924 1.00 54.91 235 THR A C 1
ATOM 1817 O O . THR A 1 235 ? 8.825 16.352 7.712 1.00 54.91 235 THR A O 1
ATOM 1820 N N . ARG A 1 236 ? 9.081 15.485 9.757 1.00 57.72 236 ARG A N 1
ATOM 1821 C CA . ARG A 1 236 ? 9.899 14.345 9.315 1.00 57.72 236 ARG A CA 1
ATOM 1822 C C . ARG A 1 236 ? 9.071 13.344 8.496 1.00 57.72 236 ARG A C 1
ATOM 1824 O O . ARG A 1 236 ? 8.148 12.722 9.017 1.00 57.72 236 ARG A O 1
ATOM 1831 N N . GLY A 1 237 ? 9.449 13.136 7.235 1.00 57.31 237 GLY A N 1
ATOM 1832 C CA . GLY A 1 237 ? 8.998 11.990 6.437 1.00 57.31 237 GLY A CA 1
ATOM 1833 C C . GLY A 1 237 ? 9.606 10.656 6.916 1.00 57.31 237 GLY A C 1
ATOM 1834 O O . GLY A 1 237 ? 10.537 10.645 7.732 1.00 57.31 237 GLY A O 1
ATOM 1835 N N . PRO A 1 238 ? 9.120 9.505 6.417 1.00 58.41 238 PRO A N 1
ATOM 1836 C CA . PRO A 1 238 ? 9.628 8.189 6.788 1.00 58.41 238 PRO A CA 1
ATOM 1837 C C . PRO A 1 238 ? 11.120 8.054 6.467 1.00 58.41 238 PRO A C 1
ATOM 1839 O O . PRO A 1 238 ? 11.565 8.300 5.346 1.00 58.41 238 PRO A O 1
ATOM 1842 N N . ARG A 1 239 ? 11.911 7.594 7.446 1.00 59.94 239 ARG A N 1
ATOM 1843 C CA . ARG A 1 239 ? 13.349 7.333 7.245 1.00 59.94 239 ARG A CA 1
ATOM 1844 C C . ARG A 1 239 ? 13.610 6.244 6.199 1.00 59.94 239 ARG A C 1
ATOM 1846 O O . ARG A 1 239 ? 14.563 6.370 5.439 1.00 59.94 239 ARG A O 1
ATOM 1853 N N . TYR A 1 240 ? 12.754 5.221 6.155 1.00 55.56 240 TYR A N 1
ATOM 1854 C CA . TYR A 1 240 ? 12.990 3.968 5.426 1.00 55.56 240 TYR A CA 1
ATOM 1855 C C . TYR A 1 240 ? 12.217 3.832 4.104 1.00 55.56 240 TYR A C 1
ATOM 1857 O O . TYR A 1 240 ? 12.489 2.918 3.333 1.00 55.56 240 TYR A O 1
ATOM 1865 N N . CYS A 1 241 ? 11.280 4.740 3.815 1.00 56.91 241 CYS A N 1
ATOM 1866 C CA . CYS A 1 241 ? 10.586 4.814 2.524 1.00 56.91 241 CYS A CA 1
ATOM 1867 C C . CYS A 1 241 ? 10.561 6.270 2.018 1.00 56.91 241 CYS A C 1
ATOM 1869 O O . CYS A 1 241 ? 9.494 6.873 1.923 1.00 56.91 241 CYS A O 1
ATOM 1871 N N . PRO A 1 242 ? 11.740 6.881 1.793 1.00 74.94 242 PRO A N 1
ATOM 1872 C CA . PRO A 1 242 ? 11.825 8.275 1.379 1.00 74.94 242 PRO A CA 1
ATOM 1873 C C . PRO A 1 242 ? 11.239 8.477 -0.021 1.00 74.94 242 PRO A C 1
ATOM 1875 O O . PRO A 1 242 ? 11.280 7.575 -0.864 1.00 74.94 242 PRO A O 1
ATOM 1878 N N . SER A 1 243 ? 10.747 9.688 -0.269 1.00 88.44 243 SER A N 1
ATOM 1879 C CA . SER A 1 243 ? 10.380 10.140 -1.608 1.00 88.44 243 SER A CA 1
ATOM 1880 C C . SER A 1 243 ? 11.610 10.187 -2.530 1.00 88.44 243 SER A C 1
ATOM 1882 O O . SER A 1 243 ? 12.746 10.194 -2.045 1.00 88.44 243 SER A O 1
ATOM 1884 N N . ILE A 1 244 ? 11.418 10.209 -3.849 1.00 91.75 244 ILE A N 1
ATOM 1885 C CA . ILE A 1 244 ? 12.521 10.280 -4.814 1.00 91.75 244 ILE A CA 1
ATOM 1886 C C . ILE A 1 244 ? 13.373 11.531 -4.594 1.00 91.75 244 ILE A C 1
ATOM 1888 O O . ILE A 1 244 ? 14.595 11.448 -4.617 1.00 91.75 244 ILE A O 1
ATOM 1892 N N . GLU A 1 245 ? 12.755 12.654 -4.237 1.00 89.56 245 GLU A N 1
ATOM 1893 C CA . GLU A 1 245 ? 13.451 13.904 -3.938 1.00 89.56 245 GLU A CA 1
ATOM 1894 C C . GLU A 1 245 ? 14.361 13.751 -2.714 1.00 89.56 245 GLU A C 1
ATOM 1896 O O . GLU A 1 245 ? 15.521 14.156 -2.723 1.00 89.56 245 GLU A O 1
ATOM 1901 N N . SER A 1 246 ? 13.867 13.068 -1.677 1.00 88.12 246 SER A N 1
ATOM 1902 C CA . SER A 1 246 ? 14.666 12.731 -0.498 1.00 88.12 246 SER A CA 1
ATOM 1903 C C . SER A 1 246 ? 15.784 11.728 -0.809 1.00 88.12 246 SER A C 1
ATOM 1905 O O . SER A 1 246 ? 16.839 11.785 -0.178 1.00 88.12 246 SER A O 1
ATOM 1907 N N . LYS A 1 247 ? 15.571 10.789 -1.742 1.00 90.19 247 LYS A N 1
ATOM 1908 C CA . LYS A 1 247 ? 16.594 9.814 -2.156 1.00 90.19 247 LYS A CA 1
ATOM 1909 C C . LYS A 1 247 ? 17.737 10.493 -2.905 1.00 90.19 247 LYS A C 1
ATOM 1911 O O . LYS A 1 247 ? 18.879 10.267 -2.520 1.00 90.19 247 LYS A O 1
ATOM 1916 N N . VAL A 1 248 ? 17.423 11.358 -3.873 1.00 91.06 248 VAL A N 1
ATOM 1917 C CA . VAL A 1 248 ? 18.410 12.120 -4.658 1.00 91.06 248 VAL A CA 1
ATOM 1918 C C . VAL A 1 248 ? 19.274 12.994 -3.746 1.00 91.06 248 VAL A C 1
ATOM 1920 O O . VAL A 1 248 ? 20.495 12.987 -3.865 1.00 91.06 248 VAL A O 1
ATOM 1923 N N . LEU A 1 249 ? 18.667 13.681 -2.769 1.00 89.19 249 LEU A N 1
ATOM 1924 C CA . LEU A 1 249 ? 19.408 14.514 -1.812 1.00 89.19 249 LEU A CA 1
ATOM 1925 C C . LEU A 1 249 ? 20.320 13.706 -0.876 1.00 89.19 249 LEU A C 1
ATOM 1927 O O . LEU A 1 249 ? 21.418 14.147 -0.547 1.00 89.19 249 LEU A O 1
ATOM 1931 N N . ARG A 1 250 ? 19.865 12.539 -0.402 1.00 89.38 250 ARG A N 1
ATOM 1932 C CA . ARG A 1 250 ? 20.617 11.723 0.572 1.00 89.38 250 ARG A CA 1
ATOM 1933 C C . ARG A 1 250 ? 21.668 10.828 -0.069 1.00 89.38 250 ARG A C 1
ATOM 1935 O O . ARG A 1 250 ? 22.648 10.481 0.583 1.00 89.38 250 ARG A O 1
ATOM 1942 N N . PHE A 1 251 ? 21.433 10.404 -1.304 1.00 90.94 251 PHE A N 1
ATOM 1943 C CA . PHE A 1 251 ? 22.261 9.444 -2.020 1.00 90.94 251 PHE A CA 1
ATOM 1944 C C . PHE A 1 251 ? 22.593 9.979 -3.415 1.00 90.94 251 PHE A C 1
ATOM 1946 O O . PHE A 1 251 ? 22.146 9.400 -4.409 1.00 90.94 251 PHE A O 1
ATOM 1953 N N . PRO A 1 252 ? 23.369 11.073 -3.496 1.00 89.12 252 PRO A N 1
ATOM 1954 C CA . PRO A 1 252 ? 23.702 11.688 -4.771 1.00 89.12 252 PRO A CA 1
ATOM 1955 C C . PRO A 1 252 ? 24.428 10.693 -5.684 1.00 89.12 252 PRO A C 1
ATOM 1957 O O . PRO A 1 252 ? 25.190 9.840 -5.216 1.00 89.12 252 PRO A O 1
ATOM 1960 N N . ASN A 1 253 ? 24.203 10.821 -6.994 1.00 86.31 253 ASN A N 1
ATOM 1961 C CA . ASN A 1 253 ? 24.824 10.005 -8.044 1.00 86.31 253 ASN A CA 1
ATOM 1962 C C . ASN A 1 253 ? 24.500 8.500 -7.976 1.00 86.31 253 ASN A C 1
ATOM 1964 O O . ASN A 1 253 ? 25.230 7.683 -8.541 1.00 86.31 253 ASN A O 1
ATOM 1968 N N . ARG A 1 254 ? 23.422 8.100 -7.28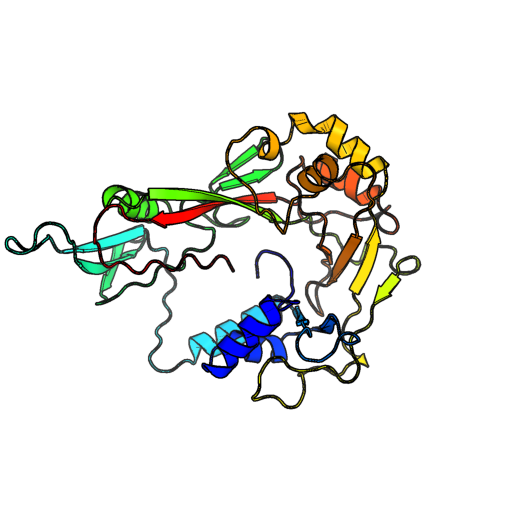8 1.00 91.88 254 ARG A N 1
ATOM 1969 C CA . ARG A 1 254 ? 22.945 6.712 -7.296 1.00 91.88 254 ARG A CA 1
ATOM 1970 C C . ARG A 1 254 ? 21.717 6.566 -8.175 1.00 91.88 254 ARG A C 1
ATOM 1972 O O . ARG A 1 254 ? 20.719 7.245 -7.985 1.00 91.88 254 ARG A O 1
ATOM 1979 N N . LEU A 1 255 ? 21.749 5.571 -9.056 1.00 94.62 255 LEU A N 1
ATOM 1980 C CA . LEU A 1 255 ? 20.543 5.131 -9.745 1.00 94.62 255 LEU A CA 1
ATOM 1981 C C . LEU A 1 255 ? 19.643 4.379 -8.763 1.00 94.62 255 LEU A C 1
ATOM 1983 O O . LEU A 1 255 ? 20.098 3.530 -7.990 1.00 94.62 255 LEU A O 1
ATOM 1987 N N . HIS A 1 256 ? 18.353 4.681 -8.797 1.00 95.62 256 HIS A N 1
ATOM 1988 C CA . HIS A 1 256 ? 17.361 4.080 -7.922 1.00 95.62 256 HIS A CA 1
ATOM 1989 C C . HIS A 1 256 ? 16.524 3.067 -8.694 1.00 95.62 256 HIS A C 1
ATOM 1991 O O . HIS A 1 256 ? 16.079 3.329 -9.808 1.00 95.62 256 HIS A O 1
ATOM 1997 N N . GLN A 1 257 ? 16.299 1.907 -8.081 1.00 96.94 257 GLN A N 1
ATOM 1998 C CA . GLN A 1 257 ? 15.401 0.890 -8.618 1.00 96.94 257 GLN A CA 1
ATOM 1999 C C . GLN A 1 257 ? 13.959 1.393 -8.624 1.00 96.94 257 GLN A C 1
ATOM 2001 O O . GLN A 1 257 ? 13.497 1.979 -7.640 1.00 96.94 257 GLN A O 1
ATOM 2006 N N . VAL A 1 258 ? 13.262 1.109 -9.722 1.00 97.81 258 VAL A N 1
ATOM 2007 C CA . VAL A 1 258 ? 11.838 1.377 -9.899 1.00 97.81 258 VAL A CA 1
ATOM 2008 C C . VAL A 1 258 ? 11.155 0.076 -10.290 1.00 97.81 258 VAL A C 1
ATOM 2010 O O . VAL A 1 258 ? 11.414 -0.475 -11.362 1.00 97.81 258 VAL A O 1
ATOM 2013 N N . TRP A 1 259 ? 10.293 -0.415 -9.406 1.00 98.00 259 TRP A N 1
ATOM 2014 C CA . TRP A 1 259 ? 9.473 -1.593 -9.662 1.00 98.00 259 TRP A CA 1
ATOM 2015 C C . TRP A 1 259 ? 8.136 -1.155 -10.242 1.00 98.00 259 TRP A C 1
ATOM 2017 O O . TRP A 1 259 ? 7.406 -0.398 -9.615 1.00 98.00 259 TRP A O 1
ATOM 2027 N N . LEU A 1 260 ? 7.822 -1.633 -11.436 1.00 98.50 260 LEU A N 1
ATOM 2028 C CA . LEU A 1 260 ? 6.528 -1.467 -12.077 1.00 98.50 260 LEU A CA 1
ATOM 2029 C C . LEU A 1 260 ? 5.648 -2.641 -11.658 1.00 98.50 260 LEU A C 1
ATOM 2031 O O . LEU A 1 260 ? 5.869 -3.780 -12.086 1.00 98.50 260 LEU A O 1
ATOM 2035 N N . GLU A 1 261 ? 4.707 -2.358 -10.764 1.00 98.31 261 GLU A N 1
ATOM 2036 C CA . GLU A 1 261 ? 3.860 -3.351 -10.109 1.00 98.31 261 GLU A CA 1
ATOM 2037 C C . GLU A 1 261 ? 2.409 -3.194 -10.601 1.00 98.31 261 GLU A C 1
ATOM 2039 O O . GLU A 1 261 ? 1.881 -2.080 -10.554 1.00 98.31 261 GLU A O 1
ATOM 2044 N N . PRO A 1 262 ? 1.760 -4.260 -11.104 1.00 97.81 262 PRO A N 1
ATOM 2045 C CA . PRO A 1 262 ? 0.355 -4.196 -11.498 1.00 97.81 262 PRO A CA 1
ATOM 2046 C C . PRO A 1 262 ? -0.552 -4.013 -10.277 1.00 97.81 262 PRO A C 1
ATOM 2048 O O . PRO A 1 262 ? -0.279 -4.566 -9.213 1.00 97.81 262 PRO A O 1
ATOM 2051 N N . GLU A 1 263 ? -1.643 -3.257 -10.426 1.00 97.38 263 GLU A N 1
ATOM 2052 C CA . GLU A 1 263 ? -2.599 -3.036 -9.326 1.00 97.38 263 GLU A CA 1
ATOM 2053 C C . GLU A 1 263 ? -3.724 -4.091 -9.235 1.00 97.38 263 GLU A C 1
ATOM 2055 O O . GLU A 1 263 ? -4.522 -4.066 -8.294 1.00 97.38 263 GLU A O 1
ATOM 2060 N N . GLY A 1 264 ? -3.788 -5.019 -10.195 1.00 96.69 264 GLY A N 1
ATOM 2061 C CA . GLY A 1 264 ? -4.754 -6.119 -10.248 1.00 96.69 264 GLY A CA 1
ATOM 2062 C C . GLY A 1 264 ? -4.759 -6.844 -11.596 1.00 96.69 264 GLY A C 1
ATOM 2063 O O . GLY A 1 264 ? -4.075 -6.412 -12.526 1.00 96.69 264 GLY A O 1
ATOM 2064 N N . MET A 1 265 ? -5.524 -7.935 -11.692 1.00 96.19 265 MET A N 1
ATOM 2065 C CA . MET A 1 265 ? -5.680 -8.740 -12.917 1.00 96.19 265 MET A CA 1
ATOM 2066 C C . MET A 1 265 ? -6.330 -7.925 -14.036 1.00 96.19 265 MET A C 1
ATOM 2068 O O . MET A 1 265 ? -5.795 -7.851 -15.142 1.00 96.19 265 MET A O 1
ATOM 2072 N N . ASP A 1 266 ? -7.413 -7.225 -13.694 1.00 95.31 266 ASP A N 1
ATOM 2073 C CA . ASP A 1 266 ? -8.223 -6.426 -14.622 1.00 95.31 266 ASP A CA 1
ATOM 2074 C C . ASP A 1 266 ? -7.883 -4.926 -14.557 1.00 95.31 266 ASP A C 1
ATOM 2076 O O . ASP A 1 266 ? -8.706 -4.074 -14.885 1.00 95.31 266 ASP A O 1
ATOM 2080 N N . SER A 1 267 ? -6.698 -4.573 -14.046 1.00 96.00 267 SER A N 1
ATOM 2081 C CA . SER A 1 267 ? -6.288 -3.177 -13.901 1.00 96.00 267 SER A CA 1
ATOM 2082 C C . SER A 1 267 ? -5.388 -2.722 -15.047 1.00 96.00 267 SER A C 1
ATOM 2084 O O . SER A 1 267 ? -4.351 -3.332 -15.332 1.00 96.00 267 SER A O 1
ATOM 2086 N N . ASP A 1 268 ? -5.737 -1.572 -15.620 1.00 97.25 268 ASP A N 1
ATOM 2087 C CA . ASP A 1 268 ? -4.905 -0.838 -16.577 1.00 97.25 268 ASP A CA 1
ATOM 2088 C C . ASP A 1 268 ? -3.889 0.085 -15.888 1.00 97.25 268 ASP A C 1
ATOM 2090 O O . ASP A 1 268 ? -3.212 0.872 -16.545 1.00 97.25 268 ASP A O 1
ATOM 2094 N N . LEU A 1 269 ? -3.756 0.012 -14.559 1.00 97.94 269 LEU A N 1
ATOM 2095 C CA . LEU A 1 269 ? -2.837 0.851 -13.797 1.00 97.94 269 LEU A CA 1
ATOM 2096 C C . LEU A 1 269 ? -1.591 0.083 -13.358 1.00 97.94 269 LEU A C 1
ATOM 2098 O O . LEU A 1 269 ? -1.643 -1.059 -12.893 1.00 97.94 269 LEU A O 1
ATOM 2102 N N . ILE A 1 270 ? -0.459 0.773 -13.455 1.00 98.38 270 ILE A N 1
ATOM 2103 C CA . ILE A 1 270 ? 0.839 0.349 -12.947 1.00 98.38 270 ILE A CA 1
ATOM 2104 C C . ILE A 1 270 ? 1.289 1.309 -11.852 1.00 98.38 270 ILE A C 1
ATOM 2106 O O . ILE A 1 270 ? 1.292 2.532 -12.024 1.00 98.38 270 ILE A O 1
ATOM 2110 N N . TYR A 1 271 ? 1.723 0.730 -10.737 1.00 98.06 271 TYR A N 1
ATOM 2111 C CA . TYR A 1 271 ? 2.315 1.426 -9.609 1.00 98.06 271 TYR A CA 1
ATOM 2112 C C . TYR A 1 271 ? 3.851 1.399 -9.728 1.00 98.06 271 TYR A C 1
ATOM 2114 O O . TYR A 1 271 ? 4.454 0.332 -9.584 1.00 98.06 271 TYR A O 1
ATOM 2122 N N . PRO A 1 272 ? 4.526 2.539 -9.976 1.00 97.50 272 PRO A N 1
ATOM 2123 C CA . PRO A 1 272 ? 5.978 2.609 -10.077 1.00 97.50 272 PRO A CA 1
ATOM 2124 C C . PRO A 1 272 ? 6.596 2.769 -8.678 1.00 97.50 272 PRO A C 1
ATOM 2126 O O . PRO A 1 272 ? 6.993 3.857 -8.243 1.00 97.50 272 PRO A O 1
ATOM 2129 N N . GLN A 1 273 ? 6.657 1.664 -7.936 1.00 95.19 273 GLN A N 1
ATOM 2130 C CA . GLN A 1 273 ? 7.263 1.614 -6.612 1.00 95.19 273 GLN A CA 1
ATOM 2131 C C . GLN A 1 273 ? 8.704 2.120 -6.684 1.00 95.19 273 GLN A C 1
ATOM 2133 O O . GLN A 1 273 ? 9.486 1.747 -7.557 1.00 95.19 273 GLN A O 1
ATOM 2138 N N . GLY A 1 274 ? 9.041 2.999 -5.741 1.00 92.06 274 GLY A N 1
ATOM 2139 C CA . GLY A 1 274 ? 10.345 3.651 -5.678 1.00 92.06 274 GLY A CA 1
ATOM 2140 C C . GLY A 1 274 ? 10.303 5.123 -6.084 1.00 92.06 274 GLY A C 1
ATOM 2141 O O . GLY A 1 274 ? 11.205 5.858 -5.678 1.00 92.06 274 GLY A O 1
ATOM 2142 N N . LEU A 1 275 ? 9.234 5.560 -6.756 1.00 94.38 275 LEU A N 1
ATOM 2143 C CA . LEU A 1 275 ? 9.030 6.932 -7.230 1.00 94.38 275 LEU A CA 1
ATOM 2144 C C . LEU A 1 275 ? 7.954 7.699 -6.446 1.00 94.38 275 LEU A C 1
ATOM 2146 O O . LEU A 1 275 ? 7.237 8.513 -7.014 1.00 94.38 275 LEU A O 1
ATOM 2150 N N . SER A 1 276 ? 7.797 7.461 -5.141 1.00 91.75 276 SER A N 1
ATOM 2151 C CA . SER A 1 276 ? 6.962 8.356 -4.323 1.00 91.75 276 SER A CA 1
ATOM 2152 C C . SER A 1 276 ? 7.494 9.784 -4.435 1.00 91.75 276 SER A C 1
ATOM 2154 O O . SER A 1 276 ? 8.692 9.987 -4.257 1.00 91.75 276 SER A O 1
ATOM 2156 N N . MET A 1 277 ? 6.633 10.756 -4.719 1.00 90.25 277 MET A N 1
ATOM 2157 C CA . MET A 1 277 ? 7.034 12.139 -4.987 1.00 90.25 277 MET A CA 1
ATOM 2158 C C . MET A 1 277 ? 5.896 13.105 -4.670 1.00 90.25 277 MET A C 1
ATOM 2160 O O . MET A 1 277 ? 4.743 12.695 -4.544 1.00 90.25 277 MET A O 1
ATOM 2164 N N . THR A 1 278 ? 6.225 14.386 -4.567 1.00 87.94 278 THR A N 1
ATOM 2165 C CA . THR A 1 278 ? 5.264 15.477 -4.383 1.00 87.94 278 THR A CA 1
ATOM 2166 C C . THR A 1 278 ? 5.565 16.658 -5.285 1.00 87.94 278 THR A C 1
ATOM 2168 O O . THR A 1 278 ? 5.211 17.775 -4.942 1.00 87.94 278 THR A O 1
ATOM 2171 N N . LEU A 1 279 ? 6.270 16.474 -6.396 1.00 90.56 279 LEU A N 1
ATOM 2172 C CA . LEU A 1 279 ? 6.453 17.558 -7.361 1.00 90.56 279 LEU A CA 1
ATOM 2173 C C . LEU A 1 279 ? 5.111 17.916 -8.036 1.00 90.56 279 LEU A C 1
ATOM 2175 O O . LEU A 1 279 ? 4.206 17.079 -8.055 1.00 90.56 279 LEU A O 1
ATOM 2179 N N . PRO A 1 280 ? 4.961 19.129 -8.595 1.00 92.56 280 PRO A N 1
ATOM 2180 C CA . PRO A 1 280 ? 3.849 19.474 -9.485 1.00 92.56 280 PRO A CA 1
ATOM 2181 C C . PRO A 1 280 ? 3.625 18.431 -10.584 1.00 92.56 280 PRO A C 1
ATOM 2183 O O . PRO A 1 280 ? 4.587 17.824 -11.065 1.00 92.56 280 PRO A O 1
ATOM 2186 N N . ALA A 1 281 ? 2.368 18.225 -10.982 1.00 93.38 281 ALA A N 1
ATOM 2187 C CA . ALA A 1 281 ? 1.971 17.146 -11.887 1.00 93.38 281 ALA A CA 1
ATOM 2188 C C . ALA A 1 281 ? 2.766 17.149 -13.205 1.00 93.38 281 ALA A C 1
ATOM 2190 O O . ALA A 1 281 ? 3.263 16.095 -13.610 1.00 93.38 281 ALA A O 1
ATOM 2191 N N . GLU A 1 282 ? 2.998 18.318 -13.816 1.00 94.69 282 GLU A N 1
ATOM 2192 C CA . GLU A 1 282 ? 3.759 18.405 -15.068 1.00 94.69 282 GLU A CA 1
ATOM 2193 C C . GLU A 1 282 ? 5.230 17.987 -14.913 1.00 94.69 282 GLU A C 1
ATOM 2195 O O . GLU A 1 282 ? 5.852 17.480 -15.848 1.00 94.69 282 GLU A O 1
ATOM 2200 N N . LEU A 1 283 ? 5.814 18.177 -13.726 1.00 95.19 283 LEU A N 1
ATOM 2201 C CA . LEU A 1 283 ? 7.182 17.748 -13.434 1.00 95.19 283 LEU A CA 1
ATOM 2202 C C . LEU A 1 283 ? 7.256 16.249 -13.158 1.00 95.19 283 LEU A C 1
ATOM 2204 O O . LEU A 1 283 ? 8.247 15.616 -13.525 1.00 95.19 283 LEU A O 1
ATOM 2208 N N . GLN A 1 284 ? 6.212 15.674 -12.556 1.00 95.69 284 GLN A N 1
ATOM 2209 C CA . GLN A 1 284 ? 6.118 14.226 -12.396 1.00 95.69 284 GLN A CA 1
ATOM 2210 C C . GLN A 1 284 ? 6.091 13.533 -13.758 1.00 95.69 284 GLN A C 1
ATOM 2212 O O . GLN A 1 284 ? 6.860 12.603 -13.978 1.00 95.69 284 GLN A O 1
ATOM 2217 N N . GLU A 1 285 ? 5.268 14.019 -14.688 1.00 96.88 285 GLU A N 1
ATOM 2218 C CA . GLU A 1 285 ? 5.177 13.475 -16.045 1.00 96.88 285 GLU A CA 1
ATOM 2219 C C . GLU A 1 285 ? 6.522 13.555 -16.783 1.00 96.88 285 GLU A C 1
ATOM 2221 O O . GLU A 1 285 ? 7.026 12.545 -17.282 1.00 96.88 285 GLU A O 1
ATOM 2226 N N . LYS A 1 286 ? 7.178 14.724 -16.767 1.00 96.56 286 LYS A N 1
ATOM 2227 C CA . LYS A 1 286 ? 8.530 14.892 -17.334 1.00 96.56 286 LYS A CA 1
ATOM 2228 C C . LYS A 1 286 ? 9.537 13.914 -16.733 1.00 96.56 286 LYS A C 1
ATOM 2230 O O . LYS A 1 286 ? 10.350 13.340 -17.450 1.00 96.56 286 LYS A O 1
ATOM 2235 N N . MET A 1 287 ? 9.495 13.707 -15.422 1.00 96.25 287 MET A N 1
ATOM 2236 C CA . MET A 1 287 ? 10.407 12.790 -14.747 1.00 96.25 287 MET A CA 1
ATOM 2237 C C . MET A 1 287 ? 10.126 11.323 -15.101 1.00 96.25 287 MET A C 1
ATOM 2239 O O . MET A 1 287 ? 11.071 10.574 -15.344 1.00 96.25 287 MET A O 1
ATOM 2243 N N . ILE A 1 288 ? 8.853 10.916 -15.166 1.00 97.69 288 ILE A N 1
ATOM 2244 C CA . ILE A 1 288 ? 8.450 9.559 -15.560 1.00 97.69 288 ILE A CA 1
ATOM 2245 C C . ILE A 1 288 ? 8.897 9.259 -16.992 1.00 97.69 288 ILE A C 1
ATOM 2247 O O . ILE A 1 288 ? 9.557 8.248 -17.219 1.00 97.69 288 ILE A O 1
ATOM 2251 N N . THR A 1 289 ? 8.625 10.160 -17.936 1.00 98.00 289 THR A N 1
ATOM 2252 C CA . THR A 1 289 ? 8.987 9.987 -19.356 1.00 98.00 289 THR A CA 1
ATOM 2253 C C . THR A 1 289 ? 10.494 9.976 -19.625 1.00 98.00 289 THR A C 1
ATOM 2255 O O . THR A 1 289 ? 10.937 9.537 -20.684 1.00 98.00 289 THR A O 1
ATOM 2258 N N . CYS A 1 290 ? 11.321 10.392 -18.662 1.00 96.81 290 CYS A N 1
ATOM 2259 C CA . CYS A 1 290 ? 12.773 10.258 -18.770 1.00 96.81 290 CYS A CA 1
ATOM 2260 C C . CYS A 1 290 ? 13.277 8.840 -18.469 1.00 96.81 290 CYS A C 1
ATOM 2262 O O . CYS A 1 290 ? 14.434 8.549 -18.765 1.00 96.81 290 CYS A O 1
ATOM 2264 N N . ILE A 1 291 ? 12.476 7.977 -17.840 1.00 98.19 291 ILE A N 1
ATOM 2265 C CA . ILE A 1 291 ? 12.895 6.648 -17.380 1.00 98.19 291 ILE A CA 1
ATOM 2266 C C . ILE A 1 291 ? 12.775 5.627 -18.515 1.00 98.19 291 ILE A C 1
ATOM 2268 O O . ILE A 1 291 ? 11.796 5.609 -19.258 1.00 98.19 291 ILE A O 1
ATOM 2272 N N . ARG A 1 292 ? 13.763 4.729 -18.614 1.00 98.19 292 ARG A N 1
ATOM 2273 C CA . ARG A 1 292 ? 13.797 3.679 -19.641 1.00 98.19 292 ARG A CA 1
ATOM 2274 C C . ARG A 1 292 ? 12.527 2.827 -19.598 1.00 98.19 292 ARG A C 1
ATOM 2276 O O . ARG A 1 292 ? 12.200 2.281 -18.541 1.00 98.19 292 ARG A O 1
ATOM 2283 N N . GLY A 1 293 ? 11.884 2.667 -20.753 1.00 98.25 293 GLY A N 1
ATOM 2284 C CA . GLY A 1 293 ? 10.627 1.937 -20.947 1.00 98.25 293 GLY A CA 1
ATOM 2285 C C . GLY A 1 293 ? 9.370 2.746 -20.630 1.00 98.25 293 GLY A C 1
ATOM 2286 O O . GLY A 1 293 ? 8.267 2.268 -20.893 1.00 98.25 293 GLY A O 1
ATOM 2287 N N . LEU A 1 294 ? 9.526 3.953 -20.079 1.00 98.56 294 LEU A N 1
ATOM 2288 C CA . LEU A 1 294 ? 8.443 4.866 -19.723 1.00 98.56 294 LEU A CA 1
ATOM 2289 C C . LEU A 1 294 ? 8.412 6.102 -20.632 1.00 98.56 294 LEU A C 1
ATOM 2291 O O . LEU A 1 294 ? 7.706 7.054 -20.333 1.00 98.56 294 LEU A O 1
ATOM 2295 N N . GLU A 1 295 ? 9.121 6.103 -21.762 1.00 98.38 295 GLU A N 1
ATOM 2296 C CA . GLU A 1 295 ? 9.279 7.276 -22.636 1.00 98.38 295 GLU A CA 1
ATOM 2297 C C . GLU A 1 295 ? 7.945 7.816 -23.175 1.00 98.38 295 GLU A C 1
ATOM 2299 O O . GLU A 1 295 ? 7.828 9.000 -23.483 1.00 98.38 295 GLU A O 1
ATOM 2304 N N . LYS A 1 296 ? 6.935 6.946 -23.279 1.00 98.06 296 LYS A N 1
ATOM 2305 C CA . LYS A 1 296 ? 5.565 7.272 -23.708 1.00 98.06 296 LYS A CA 1
ATOM 2306 C C . LYS A 1 296 ? 4.534 7.091 -22.592 1.00 98.06 296 LYS A C 1
ATOM 2308 O O . LYS A 1 296 ? 3.337 7.073 -22.875 1.00 98.06 296 LYS A O 1
ATOM 2313 N N . ALA A 1 297 ? 4.992 6.920 -21.352 1.00 98.00 297 ALA A N 1
ATOM 2314 C CA . ALA A 1 297 ? 4.134 6.621 -20.221 1.00 98.00 297 ALA A CA 1
ATOM 2315 C C . ALA A 1 297 ? 3.144 7.763 -19.961 1.00 98.00 297 ALA A C 1
ATOM 2317 O O . ALA A 1 297 ? 3.541 8.914 -19.792 1.00 98.00 297 ALA A O 1
ATOM 2318 N N . LYS A 1 298 ? 1.858 7.425 -19.881 1.00 98.12 298 LYS A N 1
ATOM 2319 C CA . LYS A 1 298 ? 0.779 8.347 -19.530 1.00 98.12 298 LYS A CA 1
ATOM 2320 C C . LYS A 1 298 ? 0.526 8.281 -18.033 1.00 98.12 298 LYS A C 1
ATOM 2322 O O . LYS A 1 298 ? 0.193 7.220 -17.503 1.00 98.12 298 LYS A O 1
ATOM 2327 N N . VAL A 1 299 ? 0.668 9.413 -17.351 1.00 97.50 299 VAL A N 1
ATOM 2328 C CA . VAL A 1 299 ? 0.319 9.533 -15.932 1.00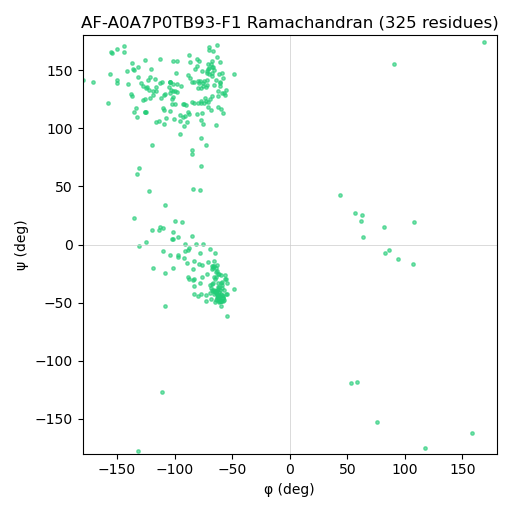 97.50 299 VAL A CA 1
ATOM 2329 C C . VAL A 1 299 ? -1.193 9.731 -15.817 1.00 97.50 299 VAL A C 1
ATOM 2331 O O . VAL A 1 299 ? -1.716 10.758 -16.230 1.00 97.50 299 VAL A O 1
ATOM 2334 N N . ILE A 1 300 ? -1.895 8.743 -15.259 1.00 96.94 300 ILE A N 1
ATOM 2335 C CA . ILE A 1 300 ? -3.356 8.780 -15.057 1.00 96.94 300 ILE A CA 1
ATOM 2336 C C . ILE A 1 300 ? -3.720 9.532 -13.778 1.00 96.94 300 ILE A C 1
ATOM 2338 O O . ILE A 1 300 ? -4.726 10.233 -13.717 1.00 96.94 300 ILE A O 1
ATOM 2342 N N . GLN A 1 301 ? -2.890 9.393 -12.746 1.00 94.25 301 GLN A N 1
ATOM 2343 C CA . GLN A 1 301 ? -3.067 10.075 -11.471 1.00 94.25 301 GLN A CA 1
ATOM 2344 C C . GLN A 1 301 ? -1.705 10.577 -10.992 1.00 94.25 301 GLN A C 1
ATOM 2346 O O . GLN A 1 301 ? -0.770 9.772 -10.929 1.00 94.25 301 GLN A O 1
ATOM 2351 N N . PRO A 1 302 ? -1.566 11.859 -10.612 1.00 93.50 302 PRO A N 1
ATOM 2352 C CA . PRO A 1 302 ? -0.323 12.354 -10.043 1.00 93.50 302 PRO A CA 1
ATOM 2353 C C . PRO A 1 302 ? -0.043 11.692 -8.687 1.00 93.50 302 PRO A C 1
ATOM 2355 O O . PRO A 1 302 ? -0.947 11.308 -7.944 1.00 93.50 302 PRO A O 1
ATOM 2358 N N . GLY A 1 303 ? 1.234 11.560 -8.358 1.00 91.00 303 GLY A N 1
ATOM 2359 C CA . GLY A 1 303 ? 1.714 11.255 -7.021 1.00 91.00 303 GLY A CA 1
ATOM 2360 C C . GLY A 1 303 ? 1.448 12.417 -6.073 1.00 91.00 303 GLY A C 1
ATOM 2361 O O . GLY A 1 303 ? 1.350 13.576 -6.478 1.00 91.00 303 GLY A O 1
ATOM 2362 N N . TRP A 1 304 ? 1.301 12.101 -4.798 1.00 86.38 304 TRP A N 1
ATOM 2363 C CA . TRP A 1 304 ? 0.915 13.062 -3.774 1.00 86.38 304 TRP A CA 1
ATOM 2364 C C . TRP A 1 304 ? 1.403 12.590 -2.410 1.00 86.38 304 TRP A C 1
ATOM 2366 O O . TRP A 1 304 ? 1.787 11.432 -2.239 1.00 86.38 304 TRP A O 1
ATOM 2376 N N . SER A 1 305 ? 1.389 13.472 -1.415 1.00 83.75 305 SER A N 1
ATOM 2377 C CA . SER A 1 305 ? 1.667 13.091 -0.029 1.00 83.75 305 SER A CA 1
ATOM 2378 C C . SER A 1 305 ? 0.485 13.375 0.867 1.00 83.75 305 SER A C 1
ATOM 2380 O O . SER A 1 305 ? -0.025 14.488 0.876 1.00 83.75 305 SER A O 1
ATOM 2382 N N . ALA A 1 306 ? 0.119 12.388 1.681 1.00 77.88 306 ALA A N 1
ATOM 2383 C CA . ALA A 1 306 ? -0.730 12.612 2.840 1.00 77.88 306 ALA A CA 1
ATOM 2384 C C . ALA A 1 306 ? 0.124 13.232 3.952 1.00 77.88 306 ALA A C 1
ATOM 2386 O O . ALA A 1 306 ? 1.230 12.752 4.218 1.00 77.88 306 ALA A O 1
ATOM 2387 N N . MET A 1 307 ? -0.374 14.271 4.607 1.00 74.00 307 MET A N 1
ATOM 2388 C CA . MET A 1 307 ? 0.120 14.783 5.876 1.00 74.00 307 MET A CA 1
ATOM 2389 C C . MET A 1 307 ? -0.927 14.463 6.933 1.00 74.00 307 MET A C 1
ATOM 2391 O O . MET A 1 307 ? -2.066 14.908 6.841 1.00 74.00 307 MET A O 1
ATOM 2395 N N . VAL A 1 308 ? -0.539 13.657 7.915 1.00 63.47 308 VAL A N 1
ATOM 2396 C CA . VAL A 1 308 ? -1.464 13.029 8.859 1.00 63.47 308 VAL A CA 1
ATOM 2397 C C . VAL A 1 308 ? -0.939 13.141 10.267 1.00 63.47 308 VAL A C 1
ATOM 2399 O O . VAL A 1 308 ? 0.268 13.178 10.504 1.00 63.47 308 VAL A O 1
ATOM 2402 N N . ARG A 1 309 ? -1.853 13.202 11.223 1.00 61.12 309 ARG A N 1
ATOM 2403 C CA . ARG A 1 309 ? -1.526 13.298 12.635 1.00 61.12 309 ARG A CA 1
ATOM 2404 C C . ARG A 1 309 ? -1.428 11.892 13.232 1.00 61.12 309 ARG A C 1
ATOM 2406 O O . ARG A 1 309 ? -2.422 11.188 13.282 1.00 61.12 309 ARG A O 1
ATOM 2413 N N . SER A 1 310 ? -0.230 11.446 13.608 1.00 47.75 310 SER A N 1
ATOM 2414 C CA . SER A 1 310 ? 0.043 10.012 13.800 1.00 47.75 310 SER A CA 1
ATOM 2415 C C . SER A 1 310 ? 0.454 9.599 15.208 1.00 47.75 310 SER A C 1
ATOM 2417 O O . SER A 1 310 ? 0.438 8.408 15.507 1.00 47.75 310 SER A O 1
ATOM 2419 N N . ARG A 1 311 ? 0.930 10.531 16.036 1.00 47.22 311 ARG A N 1
ATOM 2420 C CA . ARG A 1 311 ? 1.420 10.216 17.378 1.00 47.22 311 ARG A CA 1
ATOM 2421 C C . ARG A 1 311 ? 0.516 10.924 18.358 1.00 47.22 311 ARG A C 1
ATOM 2423 O O . ARG A 1 311 ? 0.627 12.136 18.454 1.00 47.22 311 ARG A O 1
ATOM 2430 N N . LEU A 1 312 ? -0.354 10.159 19.006 1.00 50.56 312 LEU A N 1
ATOM 2431 C CA . LEU A 1 312 ? -1.147 10.574 20.153 1.00 50.56 312 LEU A CA 1
ATOM 2432 C C . LEU A 1 312 ? -0.378 10.120 21.392 1.00 50.56 312 LEU A C 1
ATOM 2434 O O . LEU A 1 312 ? -0.260 8.927 21.649 1.00 50.56 312 LEU A O 1
ATOM 2438 N N . THR A 1 313 ? 0.231 11.061 22.100 1.00 46.47 313 THR A N 1
ATOM 2439 C CA . THR A 1 313 ? 0.863 10.800 23.400 1.00 46.47 313 THR A CA 1
ATOM 2440 C C . THR A 1 313 ? 0.162 11.649 24.437 1.00 46.47 313 THR A C 1
ATOM 2442 O O . THR A 1 313 ? 0.011 12.852 24.227 1.00 46.47 313 THR A O 1
ATOM 2445 N N . THR A 1 314 ? -0.269 11.041 25.535 1.00 40.66 314 THR A N 1
ATOM 2446 C CA . THR A 1 314 ? -0.828 11.781 26.662 1.00 40.66 314 THR A CA 1
ATOM 2447 C C . THR A 1 314 ? 0.294 12.224 27.596 1.00 40.66 314 THR A C 1
ATOM 2449 O O . THR A 1 314 ? 1.270 11.504 27.805 1.00 40.66 314 THR A O 1
ATOM 2452 N N . THR A 1 315 ? 0.163 13.416 28.170 1.00 39.34 315 THR A N 1
ATOM 2453 C CA . THR A 1 315 ? 0.911 13.822 29.372 1.00 39.34 315 THR A CA 1
ATOM 2454 C C . THR A 1 315 ? 0.146 13.487 30.658 1.00 39.34 315 THR A C 1
ATOM 2456 O O . THR A 1 315 ? 0.690 13.649 31.746 1.00 39.34 315 THR A O 1
ATOM 2459 N N . SER A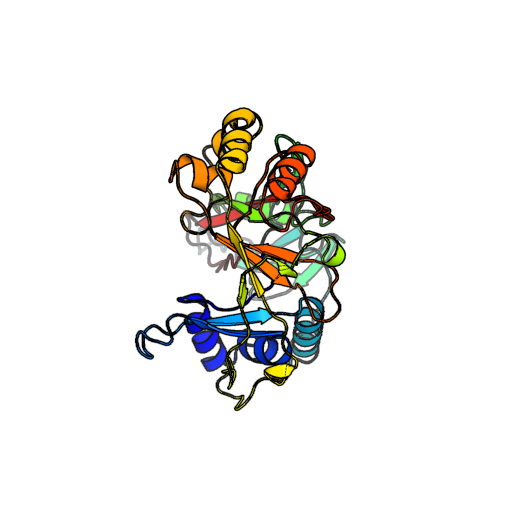 1 316 ? -1.096 12.995 30.544 1.00 39.47 316 SER A N 1
ATOM 2460 C CA . SER A 1 316 ? -1.963 12.597 31.657 1.00 39.47 316 SER A CA 1
ATOM 2461 C C . SER A 1 316 ? -2.477 11.151 31.498 1.00 39.47 316 SER A C 1
ATOM 2463 O O . SER A 1 316 ? -2.478 10.600 30.392 1.00 39.47 316 SER A O 1
ATOM 2465 N N . PRO A 1 317 ? -2.913 10.493 32.583 1.00 33.66 317 PRO A N 1
ATOM 2466 C CA . PRO A 1 317 ? -3.256 9.077 32.573 1.00 33.66 317 PRO A CA 1
ATOM 2467 C C . PRO A 1 317 ? -4.694 8.799 32.084 1.00 33.66 317 PRO A C 1
ATOM 2469 O O . PRO A 1 317 ? -5.404 8.029 32.723 1.00 33.66 317 PRO A O 1
ATOM 2472 N N . CYS A 1 318 ? -5.155 9.366 30.966 1.00 34.56 318 CYS A N 1
ATOM 2473 C CA . CYS A 1 318 ? -6.422 8.938 30.352 1.00 34.56 318 CYS A CA 1
ATOM 2474 C C . CYS A 1 318 ? -6.249 7.577 29.651 1.00 34.56 318 CYS A C 1
ATOM 2476 O O . CYS A 1 318 ? -5.425 7.437 28.748 1.00 34.56 318 CYS A O 1
ATOM 2478 N N . GLN A 1 319 ? -7.033 6.568 30.052 1.00 34.78 319 GLN A N 1
ATOM 2479 C CA . GLN A 1 319 ? -7.064 5.240 29.421 1.00 34.78 319 GLN A CA 1
ATOM 2480 C C . GLN A 1 319 ? -7.869 5.278 28.111 1.00 34.78 319 GLN A C 1
ATOM 2482 O O . GLN A 1 319 ? -8.936 4.686 28.006 1.00 34.78 319 GLN A O 1
ATOM 2487 N N . ALA A 1 320 ? -7.362 5.978 27.096 1.00 34.19 320 ALA A N 1
ATOM 2488 C CA . ALA A 1 320 ? -7.739 5.691 25.716 1.00 34.19 320 ALA A CA 1
ATOM 2489 C C . ALA A 1 320 ? -6.548 5.009 25.046 1.00 34.19 320 ALA A C 1
ATOM 2491 O O . ALA A 1 320 ? -5.517 5.635 24.787 1.00 34.19 320 ALA A O 1
ATOM 2492 N N . THR A 1 321 ? -6.672 3.712 24.779 1.00 29.80 321 THR A N 1
ATOM 2493 C CA . THR A 1 321 ? -5.669 2.991 23.997 1.00 29.80 321 THR A CA 1
ATOM 2494 C C . THR A 1 321 ? -5.872 3.345 22.530 1.00 29.80 321 THR A C 1
ATOM 2496 O O . THR A 1 321 ? -6.674 2.735 21.826 1.00 29.80 321 THR A O 1
ATOM 2499 N N . VAL A 1 322 ? -5.172 4.379 22.063 1.00 30.23 322 VAL A N 1
ATOM 2500 C CA . VAL A 1 322 ? -5.231 4.783 20.659 1.00 30.23 322 VAL A CA 1
ATOM 2501 C C . VAL A 1 322 ? -4.193 4.016 19.845 1.00 30.23 322 VAL A C 1
ATOM 2503 O O . VAL A 1 322 ? -2.990 4.245 19.973 1.00 30.23 322 VAL A O 1
ATOM 2506 N N . PHE A 1 323 ? -4.659 3.142 18.953 1.00 26.98 323 PHE A N 1
ATOM 2507 C CA . PHE A 1 323 ? -3.816 2.479 17.961 1.00 26.98 323 PHE A CA 1
ATOM 2508 C C . PHE A 1 323 ? -3.852 3.243 16.634 1.00 26.98 323 PHE A C 1
ATOM 2510 O O . PHE A 1 323 ? -4.702 3.024 15.777 1.00 26.98 323 PHE A O 1
ATOM 2517 N N . SER A 1 324 ? -2.870 4.118 16.423 1.00 27.91 324 SER A N 1
ATOM 2518 C CA . SER A 1 324 ? -2.596 4.687 15.099 1.00 27.91 324 SER A CA 1
ATOM 2519 C C . SER A 1 324 ? -1.958 3.615 14.206 1.00 27.91 324 SER A C 1
ATOM 2521 O O . SER A 1 324 ? -0.735 3.487 14.139 1.00 27.91 324 SER A O 1
ATOM 2523 N N . MET A 1 325 ? -2.780 2.796 13.545 1.00 25.50 325 MET A N 1
ATOM 2524 C CA . MET A 1 325 ? -2.318 1.944 12.447 1.00 25.50 325 MET A CA 1
ATOM 2525 C C . MET A 1 325 ? -2.493 2.689 11.123 1.00 25.50 325 MET A C 1
ATOM 2527 O O . MET A 1 325 ? -3.586 2.773 10.566 1.00 25.50 325 MET A O 1
ATOM 2531 N N . ILE A 1 326 ? -1.390 3.225 10.598 1.00 25.41 326 ILE A N 1
ATOM 2532 C CA . ILE A 1 326 ? -1.306 3.614 9.188 1.00 25.41 326 ILE A CA 1
ATOM 2533 C C . ILE A 1 326 ? -1.151 2.309 8.396 1.00 25.41 326 ILE A C 1
ATOM 2535 O O . ILE A 1 326 ? -0.069 1.718 8.402 1.00 25.41 326 ILE A O 1
ATOM 2539 N N . THR A 1 327 ? -2.229 1.850 7.756 1.00 27.14 327 THR A N 1
ATOM 2540 C CA . THR A 1 327 ? -2.189 0.766 6.756 1.00 27.14 327 THR A CA 1
ATOM 2541 C C . THR A 1 327 ? -2.244 1.314 5.336 1.00 27.14 327 THR A C 1
ATOM 2543 O O . THR A 1 327 ? -3.039 2.246 5.066 1.00 27.14 327 THR A O 1
#

Radius of gyration: 21.91 Å; Cα contacts (8 Å, |Δi|>4): 685; chains: 1; bounding box: 51×50×68 Å

Nearest PDB structures (foldseek):
  2zxi-assembly2_C  TM=9.426E-01  e=6.066E-34  Aquifex aeolicus
  2zxi-assembly1_B  TM=9.426E-01  e=6.826E-34  Aquifex aeolicus
  3ces-assembly1_A  TM=9.352E-01  e=3.538E-31  Escherichia coli
  3ces-assembly2_D  TM=9.273E-01  e=1.839E-29  Escherichia coli
  3cp2-assembly1_A-2  TM=9.157E-01  e=1.273E-24  unclassified

Foldseek 3Di:
DAAAQKAKDQVRLVVLLVCLVVVHCPQVLCLAFFQFWAWPPPVVDDVRTITMTRGQPVSSVVSVVVCQVPDPPHDDDDFAFQAWDWDDADPVGPQATFTQWTATPVRDTDGDNADEDAQALQAQKWKFAQNDIDQASHVVHHHHDNHNVNLVVSAWDWAKEKDKHAFKWFQVQFQQVPWAKAFHDVVGDGSHPVDPHGPDHSVRGDIKTKWKADVVLLVLLVVRVVRDPQVVDPHDYDPPQDAPSVCCVVPPPDIWMWIFGANHPPDSITGGRRHGDRYHQVSSLVRQCNIPRSVRIDGPGHMIMMIGGADTDHPDPYPRPHDHDND

Solvent-accessible surface area (backbone atoms only — not comparable to full-atom values): 17870 Å² total; per-residue (Å²): 123,88,64,72,44,56,50,49,30,63,66,48,21,51,55,38,36,56,40,29,77,71,73,39,62,67,18,55,41,43,31,71,18,45,39,26,34,41,64,39,52,64,91,73,43,78,95,58,43,4,45,29,30,32,25,15,47,64,52,34,51,52,49,47,50,52,52,55,73,67,36,84,99,54,83,89,77,94,73,58,64,32,38,72,37,66,44,79,50,51,94,88,46,89,75,39,60,46,63,47,27,36,28,31,72,89,71,50,74,49,79,33,86,72,78,80,51,66,62,49,42,18,42,61,6,27,34,32,40,15,81,48,75,45,80,14,24,47,97,95,37,75,41,35,54,50,38,47,53,50,44,46,75,73,50,35,44,72,40,63,38,41,52,56,30,36,39,33,30,37,46,90,34,42,46,63,90,83,41,50,77,42,73,50,35,83,80,51,76,43,59,24,88,88,45,90,59,46,79,61,58,60,87,78,40,52,60,35,33,46,41,47,51,51,73,68,43,49,51,55,44,66,76,44,48,90,44,31,52,75,78,76,46,93,62,59,55,50,88,88,69,52,32,40,61,56,42,45,74,76,42,67,98,59,74,44,68,30,38,39,34,53,38,30,92,91,46,60,41,27,40,42,46,61,47,16,31,34,50,42,60,72,57,47,49,57,43,46,33,70,24,74,45,21,66,65,43,42,72,77,38,74,25,31,22,42,35,22,55,60,43,77,47,64,89,60,86,52,92,67,73,71,51,73,54,80,119

InterPro domains:
  IPR002218 tRNA uridine 5-carboxymethylaminomethyl modification enzyme MnmG-related [PTHR11806] (1-304)
  IPR020595 MnmG-related, conserved site [PS01280] (237-251)
  IPR036188 FAD/NAD(P)-binding domain superfamily [G3DSA:3.50.50.60] (1-185)
  IPR036188 FAD/NAD(P)-binding domain superfamily [SSF51905] (1-226)
  IPR040131 MnmG, N-terminal domain [PF01134] (1-304)

pLDDT: mean 87.24, std 16.56, range [25.41, 98.62]

Sequence (327 aa):
MSCNPSFGGIGKGHLMREVDALDGLCSRICDQSGVHYKVLNRRKGPAVWGLRAQIDRKLYKQNMQKEILNTPLLTVQEGAVEDLILTEPEPEHTGKCRVSGVVLVDGSTVYAESVILTTGTFLRGMIVIGLETHPAGRLGDQPSIGLAQTLEKLGFVVGRLKTGTPPRIAKESINFSILNKHIPDNPSIPFSFTNETVWIKPEDQLPCYLTHTNPRVDEIVLKNLHLNSHVKETTRGPRYCPSIESKVLRFPNRLHQVWLEPEGMDSDLIYPQGLSMTLPAELQEKMITCIRGLEKAKVIQPGWSAMVRSRLTTTSPCQATVFSMIT